Protein AF-A0A847HC57-F1 (afdb_monomer_lite)

Radius of gyration: 17.76 Å; chains: 1; bounding box: 38×46×48 Å

Secondary structure (DSSP, 8-state):
-B-S---GGGEEESSSEEE---SS-BSS-THHHHHHHHTT-TT---SSPPPHHHHHHHHHHHHHHHTTT-GGGG-HHHHHHHHHHHHHHHHHHHHHHHHHSSHHHHHHHHHH------TTS-TTHHHHTS-GGG----HHHHHHHHHHHHHHHHHHHHHHTSSSTTHHHHHHHHHHHHHHHSPP--S--

Sequence (189 aa):
FTPFDLSPDNIIVAERTHFLDYEWAGFRDVSFDLACVIAGFPQFLFSHPISDDEADVFVEAWTHEVNSLWPNVNNEAHLHSRIMAALLGWALASVALLHFGSVSAAMAMLYEGEDELDPNRIEGVSDLLRPASYGPFTAEEIVVRRDLFETFEALARYAGRGADPSYGVIAAFSQGIADRVAEPVLPGR

Structure (mmCIF, N/CA/C/O backbone):
data_AF-A0A847HC57-F1
#
_entry.id   AF-A0A847HC57-F1
#
loop_
_atom_site.group_PDB
_atom_site.id
_atom_site.type_symbol
_atom_site.label_atom_id
_atom_site.label_alt_id
_atom_site.label_comp_id
_atom_site.label_asym_id
_atom_site.label_entity_id
_atom_site.label_seq_id
_atom_site.pdbx_PDB_ins_code
_atom_site.Cartn_x
_atom_site.Cartn_y
_atom_site.Cartn_z
_atom_site.occupancy
_atom_site.B_iso_or_equiv
_atom_site.auth_seq_id
_atom_site.auth_comp_id
_atom_site.auth_asym_id
_atom_site.auth_atom_id
_atom_site.pdbx_PDB_model_num
ATOM 1 N N . PHE A 1 1 ? -4.036 10.794 14.466 1.00 79.50 1 PHE A N 1
ATOM 2 C CA . PHE A 1 1 ? -2.765 11.455 14.128 1.00 79.50 1 PHE A CA 1
ATOM 3 C C . PHE A 1 1 ? -1.930 10.415 13.412 1.00 79.50 1 PHE A C 1
ATOM 5 O O . PHE A 1 1 ? -1.902 9.292 13.894 1.00 79.50 1 PHE A O 1
ATOM 12 N N . THR A 1 2 ? -1.364 10.753 12.259 1.00 82.69 2 THR A N 1
ATOM 13 C CA . THR A 1 2 ? -0.627 9.835 11.374 1.00 82.69 2 THR A CA 1
ATOM 14 C C . THR A 1 2 ? 0.643 10.540 10.898 1.00 82.69 2 THR A C 1
ATOM 16 O O . THR A 1 2 ? 0.533 11.713 10.506 1.00 82.69 2 THR A O 1
ATOM 19 N N . PRO A 1 3 ? 1.819 9.881 10.945 1.00 82.88 3 PRO A N 1
ATOM 20 C CA . PRO A 1 3 ? 3.036 10.405 10.333 1.00 82.88 3 PRO A CA 1
ATOM 21 C C . PRO A 1 3 ? 2.897 10.501 8.809 1.00 82.88 3 PRO A C 1
ATOM 23 O O . PRO A 1 3 ? 3.362 11.486 8.246 1.00 82.88 3 PRO A O 1
ATOM 26 N N . PHE A 1 4 ? 2.164 9.570 8.173 1.00 80.69 4 PHE A N 1
ATOM 27 C CA . PHE A 1 4 ? 1.930 9.421 6.724 1.00 80.69 4 PHE A CA 1
ATOM 28 C C . PHE A 1 4 ? 3.169 9.108 5.899 1.00 80.69 4 PHE A C 1
ATOM 30 O O . PHE A 1 4 ? 3.079 8.296 4.988 1.00 80.69 4 PHE A O 1
ATOM 37 N N . ASP A 1 5 ? 4.314 9.676 6.261 1.00 79.19 5 ASP A N 1
ATOM 38 C CA . ASP A 1 5 ? 5.622 9.302 5.734 1.00 79.19 5 ASP A CA 1
ATOM 39 C C . ASP A 1 5 ? 6.239 8.159 6.559 1.00 79.19 5 ASP A C 1
ATOM 41 O O . ASP A 1 5 ? 7.351 8.230 7.083 1.00 79.19 5 ASP A O 1
ATOM 45 N N . LEU A 1 6 ? 5.437 7.112 6.785 1.00 85.69 6 LEU A N 1
ATOM 46 C CA . LEU A 1 6 ? 5.881 5.951 7.540 1.00 85.69 6 LEU A CA 1
ATOM 47 C C . LEU A 1 6 ? 6.775 5.094 6.647 1.00 85.69 6 LEU A C 1
ATOM 49 O O . LEU A 1 6 ? 6.273 4.313 5.844 1.00 85.69 6 LEU A O 1
ATOM 53 N N . SER A 1 7 ? 8.081 5.218 6.833 1.00 86.56 7 SER A N 1
ATOM 54 C CA . SER A 1 7 ? 9.095 4.490 6.082 1.00 86.56 7 SER A CA 1
ATOM 55 C C . SER A 1 7 ? 10.143 3.855 7.010 1.00 86.56 7 SER A C 1
ATOM 57 O O . SER A 1 7 ? 10.282 4.259 8.168 1.00 86.56 7 SER A O 1
ATOM 59 N N . PRO A 1 8 ? 10.893 2.844 6.544 1.00 87.88 8 PRO A N 1
ATOM 60 C CA . PRO A 1 8 ? 11.861 2.122 7.372 1.00 87.88 8 PRO A CA 1
ATOM 61 C C . PRO A 1 8 ? 12.997 2.999 7.916 1.00 87.88 8 PRO A C 1
ATOM 63 O O . PRO A 1 8 ? 13.467 2.777 9.028 1.00 87.88 8 PRO A O 1
ATOM 66 N N . ASP A 1 9 ? 13.435 3.999 7.155 1.00 88.44 9 ASP A N 1
ATOM 67 C CA . ASP A 1 9 ? 14.440 4.992 7.549 1.00 88.44 9 ASP A CA 1
ATOM 68 C C . ASP A 1 9 ? 13.917 6.008 8.577 1.00 88.44 9 ASP A C 1
ATOM 70 O O . ASP A 1 9 ? 14.697 6.526 9.380 1.00 88.44 9 ASP A O 1
ATOM 74 N N . ASN A 1 10 ? 12.597 6.196 8.644 1.00 90.19 10 ASN A N 1
ATOM 75 C CA . ASN A 1 10 ? 11.929 7.008 9.659 1.00 90.19 10 ASN A CA 1
ATOM 76 C C . ASN A 1 10 ? 11.600 6.227 10.946 1.00 90.19 10 ASN A C 1
ATOM 78 O O . ASN A 1 10 ? 10.992 6.782 11.865 1.00 90.19 10 ASN A O 1
ATOM 82 N N . ILE A 1 11 ? 12.014 4.958 11.062 1.00 90.06 11 ILE A N 1
ATOM 83 C CA . ILE A 1 11 ? 11.762 4.108 12.234 1.00 90.06 11 ILE A CA 1
ATOM 84 C C . ILE A 1 11 ? 13.087 3.700 12.890 1.00 90.06 11 ILE A C 1
ATOM 86 O O . ILE A 1 11 ? 13.876 2.933 12.344 1.00 90.06 11 ILE A O 1
ATOM 90 N N . ILE A 1 12 ? 13.307 4.140 14.131 1.00 91.56 12 ILE A N 1
ATOM 91 C CA . ILE A 1 12 ? 14.428 3.680 14.960 1.00 91.56 12 ILE A CA 1
ATOM 92 C C . ILE A 1 12 ? 13.941 2.585 15.908 1.00 91.56 12 ILE A C 1
ATOM 94 O O . ILE A 1 12 ? 13.076 2.818 16.756 1.00 91.56 12 ILE A O 1
ATOM 98 N N . VAL A 1 13 ? 14.567 1.411 15.822 1.00 90.06 13 VAL A N 1
ATOM 99 C CA . VAL A 1 13 ? 14.360 0.302 16.762 1.00 90.06 13 VAL A CA 1
ATOM 100 C C . VAL A 1 13 ? 15.459 0.327 17.829 1.00 90.06 13 VAL A C 1
ATOM 102 O O . VAL A 1 13 ? 16.623 0.049 17.544 1.00 90.06 13 VAL A O 1
ATOM 105 N N . ALA A 1 14 ? 15.088 0.669 19.063 1.00 89.88 14 ALA A N 1
ATOM 106 C CA . ALA A 1 14 ? 15.959 0.646 20.241 1.00 89.88 14 ALA A CA 1
ATOM 107 C C . ALA A 1 14 ? 15.274 -0.131 21.386 1.00 89.88 14 ALA A C 1
ATOM 109 O O . ALA A 1 14 ? 14.517 -1.064 21.134 1.00 89.88 14 ALA A O 1
ATOM 110 N N . GLU A 1 15 ? 15.485 0.254 22.653 1.00 91.94 15 GLU A N 1
ATOM 111 C CA . GLU A 1 15 ? 14.672 -0.268 23.773 1.00 91.94 15 GLU A CA 1
ATOM 112 C C . GLU A 1 15 ? 13.170 0.004 23.577 1.00 91.94 15 GLU A C 1
ATOM 114 O O . GLU A 1 15 ? 12.322 -0.699 24.127 1.00 91.94 15 GLU A O 1
ATOM 119 N N . ARG A 1 16 ? 12.846 1.035 22.788 1.00 89.12 16 ARG A N 1
ATOM 120 C CA . ARG A 1 16 ? 11.513 1.347 22.275 1.00 89.12 16 ARG A CA 1
ATOM 121 C C . ARG A 1 16 ? 11.615 1.735 20.802 1.00 89.12 16 ARG A C 1
ATOM 123 O O . ARG A 1 16 ? 12.677 2.152 20.339 1.00 89.12 16 ARG A O 1
ATOM 130 N N . THR A 1 17 ? 10.500 1.620 20.090 1.00 90.06 17 THR A N 1
ATOM 131 C CA . THR A 1 17 ? 10.374 2.122 18.719 1.00 90.06 17 THR A CA 1
ATOM 132 C C . THR A 1 17 ? 10.164 3.633 18.742 1.00 90.06 17 THR A C 1
ATOM 134 O O . THR A 1 17 ? 9.299 4.133 19.466 1.00 90.06 17 THR A O 1
ATOM 137 N N . HIS A 1 18 ? 10.944 4.356 17.946 1.00 89.62 18 HIS A N 1
ATOM 138 C CA . HIS A 1 18 ? 10.815 5.796 17.756 1.00 89.62 18 HIS A CA 1
ATOM 139 C C . HIS A 1 18 ? 10.538 6.102 16.287 1.00 89.62 18 HIS A C 1
ATOM 141 O O . HIS A 1 18 ? 11.195 5.547 15.412 1.00 89.62 18 HIS A O 1
ATOM 147 N N . PHE A 1 19 ? 9.594 7.006 16.036 1.00 90.56 19 PHE A N 1
ATOM 148 C CA . PHE A 1 19 ? 9.281 7.497 14.696 1.00 90.56 19 PHE A CA 1
ATOM 149 C C . PHE A 1 19 ? 9.876 8.891 14.514 1.00 90.56 19 PHE A C 1
ATOM 151 O O . PHE A 1 19 ? 9.781 9.727 15.423 1.00 90.56 19 PHE A O 1
ATOM 158 N N . LEU A 1 20 ? 10.500 9.107 13.364 1.00 90.88 20 LEU A N 1
ATOM 159 C CA . LEU A 1 20 ? 11.086 10.364 12.924 1.00 90.88 20 LEU A CA 1
ATOM 160 C C . LEU A 1 20 ? 10.202 11.018 11.857 1.00 90.88 20 LEU A C 1
ATOM 162 O O . LEU A 1 20 ? 9.137 10.503 11.537 1.00 90.88 20 LEU A O 1
ATOM 166 N N . ASP A 1 21 ? 10.668 12.168 11.374 1.00 84.62 21 ASP A N 1
ATOM 167 C CA . ASP A 1 21 ? 10.129 12.900 10.228 1.00 84.62 21 ASP A CA 1
ATOM 168 C C . ASP A 1 21 ? 8.603 13.105 10.238 1.00 84.62 21 ASP A C 1
ATOM 170 O O . ASP A 1 21 ? 7.808 12.410 9.610 1.00 84.62 21 ASP A O 1
ATOM 174 N N . TYR A 1 22 ? 8.179 14.107 11.009 1.00 87.88 22 TYR A N 1
ATOM 175 C CA . TYR A 1 22 ? 6.774 14.504 11.103 1.00 87.88 22 TYR A CA 1
ATOM 176 C C . TYR A 1 22 ? 6.429 15.650 10.147 1.00 87.88 22 TYR A C 1
ATOM 178 O O . TYR A 1 22 ? 5.409 16.308 10.363 1.00 87.88 22 TYR A O 1
ATOM 186 N N . GLU A 1 23 ? 7.245 15.925 9.124 1.00 85.75 23 GLU A N 1
ATOM 187 C CA . GLU A 1 23 ? 7.012 17.046 8.201 1.00 85.75 23 GLU A CA 1
ATOM 188 C C . GLU A 1 23 ? 5.643 16.959 7.528 1.00 85.75 23 GLU A C 1
ATOM 190 O O . GLU A 1 23 ? 4.949 17.966 7.369 1.00 85.75 23 GLU A O 1
ATOM 195 N N . TRP A 1 24 ? 5.206 15.738 7.228 1.00 82.31 24 TRP A N 1
ATOM 196 C CA . TRP A 1 24 ? 3.902 15.512 6.635 1.00 82.31 24 TRP A CA 1
ATOM 197 C C . TRP A 1 24 ? 2.803 15.293 7.656 1.00 82.31 24 TRP A C 1
ATOM 199 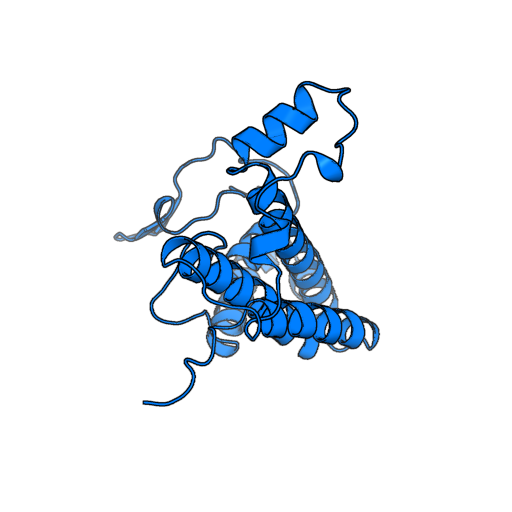O O . TRP A 1 24 ? 1.646 15.377 7.260 1.00 82.31 24 TRP A O 1
ATOM 209 N N . ALA A 1 25 ? 3.106 15.032 8.928 1.00 87.06 25 ALA A N 1
ATOM 210 C CA . ALA A 1 25 ? 2.168 14.480 9.9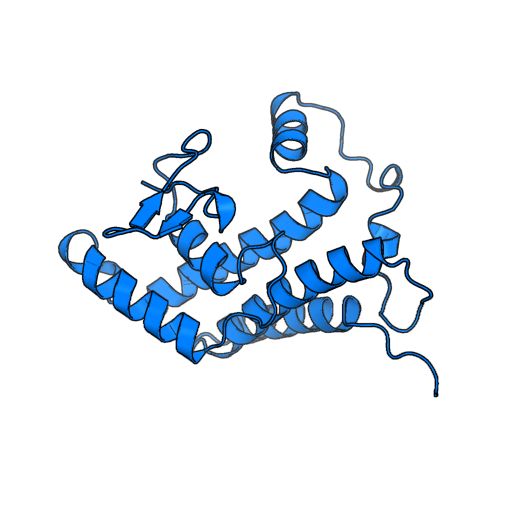00 1.00 87.06 25 ALA A CA 1
ATOM 211 C C . ALA A 1 25 ? 0.902 15.330 10.124 1.00 87.06 25 ALA A C 1
ATOM 213 O O . ALA A 1 25 ? 0.916 16.560 10.096 1.00 87.06 25 ALA A O 1
ATOM 214 N N . GLY A 1 26 ? -0.225 14.669 10.412 1.00 86.31 26 GLY A N 1
ATOM 215 C CA . GLY A 1 26 ? -1.490 15.381 10.601 1.00 86.31 26 GLY A CA 1
ATOM 216 C C . GLY A 1 26 ? -2.666 14.547 11.107 1.00 86.31 26 GLY A C 1
ATOM 217 O O . GLY A 1 26 ? -2.567 13.351 11.397 1.00 86.31 26 GLY A O 1
ATOM 218 N N . PHE A 1 27 ? -3.824 15.203 11.231 1.00 87.31 27 PHE A N 1
ATOM 219 C CA . PHE A 1 27 ? -5.102 14.562 11.550 1.00 87.31 27 PHE A CA 1
ATOM 220 C C . PHE A 1 27 ? -5.824 14.157 10.263 1.00 87.31 27 PHE A C 1
ATOM 222 O O . PHE A 1 27 ? -6.631 14.909 9.724 1.00 87.31 27 PHE A O 1
ATOM 229 N N . ARG A 1 28 ? -5.524 12.953 9.778 1.00 85.94 28 ARG A N 1
ATOM 230 C CA . ARG A 1 28 ? -6.175 12.323 8.621 1.00 85.94 28 ARG A CA 1
ATOM 231 C C . ARG A 1 28 ? -6.331 10.822 8.858 1.00 85.94 28 ARG A C 1
ATOM 233 O O . ARG A 1 28 ? -6.078 10.341 9.967 1.00 85.94 28 ARG A O 1
ATOM 240 N N . ASP A 1 29 ? -6.789 10.113 7.834 1.00 87.81 29 ASP A N 1
ATOM 241 C CA . ASP A 1 29 ? -7.041 8.681 7.908 1.00 87.81 29 ASP A CA 1
ATOM 242 C C . ASP A 1 29 ? -5.748 7.886 8.172 1.00 87.81 29 ASP A C 1
ATOM 244 O O . ASP A 1 29 ? -4.869 7.806 7.319 1.00 87.81 29 ASP A O 1
ATOM 248 N N . VAL A 1 30 ? -5.662 7.283 9.360 1.00 91.12 30 VAL A N 1
ATOM 249 C CA . VAL A 1 30 ? -4.541 6.437 9.802 1.00 91.12 30 VAL A CA 1
ATOM 250 C C . VAL A 1 30 ? -4.433 5.130 9.011 1.00 91.12 30 VAL A C 1
ATOM 252 O O . VAL A 1 30 ? -3.378 4.508 9.004 1.00 91.12 30 VAL A O 1
ATOM 255 N N . SER A 1 31 ? -5.486 4.712 8.297 1.00 93.19 31 SER A N 1
ATOM 256 C CA . SER A 1 31 ? -5.449 3.509 7.459 1.00 93.19 31 SER A CA 1
ATOM 257 C C . SER A 1 31 ? -4.383 3.584 6.361 1.00 93.19 31 SER A C 1
ATOM 259 O O . SER A 1 31 ? -3.937 2.535 5.910 1.00 93.19 31 SER A O 1
ATOM 261 N N . PHE A 1 32 ? -3.918 4.783 5.984 1.00 92.50 32 PHE A N 1
ATOM 262 C CA . PHE A 1 32 ? -2.755 4.950 5.106 1.00 92.50 32 PHE A CA 1
ATOM 263 C C . PHE A 1 32 ? -1.447 4.470 5.736 1.00 92.50 32 PHE A C 1
ATOM 265 O O . PHE A 1 32 ? -0.649 3.864 5.030 1.00 92.50 32 PHE A O 1
ATOM 272 N N . ASP A 1 33 ? -1.237 4.648 7.041 1.00 92.94 33 ASP A N 1
ATOM 273 C CA . ASP A 1 33 ? -0.035 4.120 7.701 1.00 92.94 33 ASP A CA 1
ATOM 274 C C . ASP A 1 33 ? -0.061 2.586 7.715 1.00 92.94 33 ASP A C 1
ATOM 276 O O . ASP A 1 33 ? 0.943 1.940 7.431 1.00 92.94 33 ASP A O 1
ATOM 280 N N . LEU A 1 34 ? -1.233 1.995 7.988 1.00 95.38 34 LEU A N 1
ATOM 281 C CA . LEU A 1 34 ? -1.400 0.539 7.971 1.00 95.38 34 LEU A CA 1
ATOM 282 C C . LEU A 1 34 ? -1.163 -0.016 6.568 1.00 95.38 34 LEU A C 1
ATOM 284 O O . LEU A 1 34 ? -0.443 -0.995 6.398 1.00 95.38 34 LEU A O 1
ATOM 288 N N . ALA A 1 35 ? -1.764 0.627 5.568 1.00 96.00 35 ALA A N 1
ATOM 289 C CA . ALA A 1 35 ? -1.598 0.260 4.174 1.00 96.00 35 ALA A CA 1
ATOM 290 C C . ALA A 1 35 ? -0.137 0.375 3.716 1.00 96.00 35 ALA A C 1
ATOM 292 O O . ALA A 1 35 ? 0.316 -0.498 2.987 1.00 96.00 35 ALA A O 1
ATOM 293 N N . CYS A 1 36 ? 0.612 1.383 4.179 1.00 93.50 36 CYS A N 1
ATOM 294 C CA . CYS A 1 36 ? 2.036 1.518 3.870 1.00 93.50 36 CYS A CA 1
ATOM 295 C C . CYS A 1 36 ? 2.827 0.284 4.334 1.00 93.50 36 CYS A C 1
ATOM 297 O O . CYS A 1 36 ? 3.561 -0.313 3.550 1.00 93.50 36 CYS A O 1
ATOM 299 N N . VAL A 1 37 ? 2.608 -0.163 5.577 1.00 94.75 37 VAL A N 1
ATOM 300 C CA . VAL A 1 37 ? 3.266 -1.366 6.117 1.00 94.75 37 VAL A CA 1
ATOM 301 C C . VAL A 1 37 ? 2.841 -2.621 5.353 1.00 94.75 37 VAL A C 1
ATOM 303 O O . VAL A 1 37 ? 3.691 -3.415 4.966 1.00 94.75 37 VAL A O 1
ATOM 306 N N . ILE A 1 38 ? 1.541 -2.798 5.095 1.00 96.50 38 ILE A N 1
ATOM 307 C CA . ILE A 1 38 ? 1.010 -3.982 4.392 1.00 96.50 38 ILE A CA 1
ATOM 308 C C . ILE A 1 38 ? 1.529 -4.062 2.950 1.00 96.50 38 ILE A C 1
ATOM 310 O O . ILE A 1 38 ? 1.797 -5.155 2.459 1.00 96.50 38 ILE A O 1
ATOM 314 N N . ALA A 1 39 ? 1.707 -2.917 2.286 1.00 94.94 39 ALA A N 1
ATOM 315 C CA . ALA A 1 39 ? 2.306 -2.832 0.957 1.00 94.94 39 ALA A CA 1
ATOM 316 C C . ALA A 1 39 ? 3.828 -3.069 0.948 1.00 94.94 39 ALA A C 1
ATOM 318 O O . ALA A 1 39 ? 4.424 -3.081 -0.123 1.00 94.94 39 ALA A O 1
ATOM 319 N N . GLY A 1 40 ? 4.457 -3.262 2.113 1.00 93.19 40 GLY A N 1
ATOM 320 C CA . GLY A 1 40 ? 5.898 -3.473 2.223 1.00 93.19 40 GLY A CA 1
ATOM 321 C C . GLY A 1 40 ? 6.723 -2.191 2.162 1.00 93.19 40 GLY A C 1
ATOM 322 O O . GLY A 1 40 ? 7.900 -2.271 1.838 1.00 93.19 40 GLY A O 1
ATOM 323 N N . PHE A 1 41 ? 6.133 -1.047 2.525 1.00 92.31 41 PHE A N 1
ATOM 324 C CA . PHE A 1 41 ? 6.713 0.293 2.408 1.00 92.31 41 PHE A CA 1
ATOM 325 C C . PHE A 1 41 ? 7.020 0.658 0.948 1.00 92.31 41 PHE A C 1
ATOM 327 O O . PHE A 1 41 ? 8.157 0.497 0.508 1.00 92.31 41 PHE A O 1
ATOM 334 N N . PRO A 1 42 ? 6.032 1.172 0.190 1.00 90.38 42 PRO A N 1
ATOM 335 C CA . PRO A 1 42 ? 6.258 1.617 -1.179 1.00 90.38 42 PRO A CA 1
ATOM 336 C C . PRO A 1 42 ? 7.494 2.518 -1.280 1.00 90.38 42 PRO A C 1
ATOM 338 O O . PRO A 1 42 ? 7.725 3.359 -0.412 1.00 90.38 42 PRO A O 1
ATOM 341 N N . GLN A 1 43 ? 8.263 2.356 -2.353 1.00 87.31 43 GLN A N 1
ATOM 342 C CA . GLN A 1 43 ? 9.582 2.948 -2.599 1.00 87.31 43 GLN A CA 1
ATOM 343 C C . GLN A 1 43 ? 10.754 2.317 -1.820 1.00 87.31 43 GLN A C 1
ATOM 345 O O . GLN A 1 43 ? 11.902 2.723 -2.028 1.00 87.31 43 GLN A O 1
ATOM 350 N N . PHE A 1 44 ? 10.517 1.295 -0.991 1.00 88.19 44 PHE A N 1
ATOM 351 C CA . PHE A 1 44 ? 11.556 0.542 -0.285 1.00 88.19 44 PHE A CA 1
ATOM 352 C C . PHE A 1 44 ? 11.516 -0.935 -0.663 1.00 88.19 44 PHE A C 1
ATOM 354 O O . PHE A 1 44 ? 10.549 -1.643 -0.418 1.00 88.19 44 PHE A O 1
ATOM 361 N N . LEU A 1 45 ? 12.629 -1.438 -1.199 1.00 87.31 45 LEU A N 1
ATOM 362 C CA . LEU A 1 45 ? 12.753 -2.853 -1.530 1.00 87.31 45 LEU A CA 1
ATOM 363 C C . LEU A 1 45 ? 13.413 -3.639 -0.404 1.00 87.31 45 LEU A C 1
ATOM 365 O O . LEU A 1 45 ? 14.547 -3.360 -0.002 1.00 87.31 45 LEU A O 1
ATOM 369 N N . PHE A 1 46 ? 12.739 -4.701 0.021 1.00 86.31 46 PHE A N 1
ATOM 370 C CA . PHE A 1 46 ? 13.256 -5.654 0.995 1.00 86.31 46 PHE A CA 1
ATOM 371 C C . PHE A 1 46 ? 13.727 -6.956 0.345 1.00 86.31 46 PHE A C 1
ATOM 373 O O . PHE A 1 46 ? 13.592 -7.192 -0.856 1.00 86.31 46 PHE A O 1
ATOM 380 N N . SER A 1 47 ? 14.333 -7.833 1.149 1.00 82.25 47 SER A N 1
ATOM 381 C CA . SER A 1 47 ? 14.697 -9.179 0.684 1.00 82.25 47 SER A CA 1
ATOM 382 C C . SER A 1 47 ? 13.471 -10.066 0.454 1.00 82.25 47 SER A C 1
ATOM 384 O O . SER A 1 47 ? 13.516 -10.934 -0.412 1.00 82.25 47 SER A O 1
ATOM 386 N N . HIS A 1 48 ? 12.396 -9.827 1.206 1.00 85.00 48 HIS A N 1
ATOM 387 C CA . HIS A 1 48 ? 11.132 -10.545 1.119 1.00 85.00 48 HIS A CA 1
ATOM 388 C C . HIS A 1 48 ? 9.985 -9.550 1.344 1.00 85.00 48 HIS A C 1
ATOM 390 O O . HIS A 1 48 ? 10.136 -8.670 2.197 1.00 85.00 48 HIS A O 1
ATOM 396 N N . PRO A 1 49 ? 8.873 -9.672 0.603 1.00 88.81 49 PRO A N 1
ATOM 397 C CA . PRO A 1 49 ? 7.685 -8.862 0.836 1.00 88.81 49 PRO A CA 1
ATOM 398 C C . PRO A 1 49 ? 7.005 -9.260 2.151 1.00 88.81 49 PRO A C 1
ATOM 400 O O . PRO A 1 49 ? 7.183 -10.380 2.636 1.00 88.81 49 PRO A O 1
ATOM 403 N N . ILE A 1 50 ? 6.181 -8.360 2.690 1.00 92.88 50 ILE A N 1
ATOM 404 C CA . ILE A 1 50 ? 5.342 -8.646 3.859 1.00 92.88 50 ILE A CA 1
ATOM 405 C C . ILE A 1 50 ? 4.295 -9.702 3.489 1.00 92.88 50 ILE A C 1
ATOM 407 O O . ILE A 1 50 ? 3.506 -9.532 2.549 1.00 92.88 50 ILE A O 1
ATOM 411 N N . SER A 1 51 ? 4.300 -10.805 4.234 1.00 95.38 51 SER A N 1
ATOM 412 C CA . SER A 1 51 ? 3.360 -11.912 4.053 1.00 95.38 51 SER A CA 1
ATOM 413 C C . SER A 1 51 ? 1.962 -11.586 4.591 1.00 95.38 51 SER A C 1
ATOM 415 O O . SER A 1 51 ? 1.779 -10.665 5.387 1.00 95.38 51 SER A O 1
ATOM 417 N N . ASP A 1 52 ? 0.959 -12.361 4.167 1.00 96.19 52 ASP A N 1
ATOM 418 C CA . ASP A 1 52 ? -0.412 -12.233 4.682 1.00 96.19 52 ASP A CA 1
ATOM 419 C C . ASP A 1 52 ? -0.476 -12.455 6.203 1.00 96.19 52 ASP A C 1
ATOM 421 O O . ASP A 1 52 ? -1.134 -11.687 6.900 1.00 96.19 52 ASP A O 1
ATOM 425 N N . ASP A 1 53 ? 0.260 -13.445 6.720 1.00 96.94 53 ASP A N 1
ATOM 426 C CA . ASP A 1 53 ? 0.307 -13.751 8.155 1.00 96.94 53 ASP A CA 1
ATOM 427 C C . ASP A 1 53 ? 0.944 -12.601 8.958 1.00 96.94 53 ASP A C 1
ATOM 429 O O . ASP A 1 53 ? 0.445 -12.224 10.018 1.00 96.94 53 ASP A O 1
ATOM 433 N N . GLU A 1 54 ? 2.029 -12.000 8.453 1.00 96.88 54 GLU A N 1
ATOM 434 C CA . GLU A 1 54 ? 2.661 -10.832 9.087 1.00 96.88 54 GLU A CA 1
ATOM 435 C C . GLU A 1 54 ? 1.742 -9.607 9.064 1.00 96.88 54 GLU A C 1
ATOM 437 O O . GLU A 1 54 ? 1.644 -8.895 10.066 1.00 96.88 54 GLU A O 1
ATOM 442 N N . ALA A 1 55 ? 1.044 -9.377 7.948 1.00 96.75 55 ALA A N 1
ATOM 443 C CA . ALA A 1 55 ? 0.062 -8.306 7.827 1.00 96.75 55 ALA A CA 1
ATOM 444 C C . ALA A 1 55 ? -1.097 -8.487 8.821 1.00 96.75 55 ALA A C 1
ATOM 446 O O . ALA A 1 55 ? -1.512 -7.516 9.457 1.00 96.75 55 ALA A O 1
ATOM 447 N N . ASP A 1 56 ? -1.590 -9.713 8.999 1.00 96.38 56 ASP A N 1
ATOM 448 C CA . ASP A 1 56 ? -2.676 -10.015 9.934 1.00 96.38 56 ASP A CA 1
ATOM 449 C C . ASP A 1 56 ? -2.242 -9.791 11.386 1.00 96.38 56 ASP A C 1
ATOM 451 O O . ASP A 1 56 ? -2.930 -9.086 12.127 1.00 96.38 56 ASP A O 1
ATOM 455 N N . VAL A 1 57 ? -1.064 -10.297 11.772 1.00 97.75 57 VAL A N 1
ATOM 456 C CA . VAL A 1 57 ? -0.485 -10.068 13.108 1.00 97.75 57 VAL A CA 1
ATOM 457 C C . VAL A 1 57 ? -0.283 -8.575 13.371 1.00 97.75 57 VAL A C 1
ATOM 459 O O . VAL A 1 57 ? -0.576 -8.088 14.465 1.00 97.75 57 VAL A O 1
ATOM 462 N N . PHE A 1 58 ? 0.193 -7.825 12.375 1.00 96.44 58 PHE A N 1
ATOM 463 C CA . PHE A 1 58 ? 0.368 -6.380 12.484 1.00 96.44 58 PHE A CA 1
ATOM 464 C C . PHE A 1 58 ? -0.965 -5.649 12.705 1.00 96.44 58 PHE A C 1
ATOM 466 O O . PHE A 1 58 ? -1.069 -4.820 13.614 1.00 96.44 58 PHE A O 1
ATOM 473 N N . VAL A 1 59 ? -1.998 -5.968 11.917 1.00 96.62 59 VAL A N 1
ATOM 474 C CA . VAL A 1 59 ? -3.329 -5.353 12.044 1.00 96.62 59 VAL A CA 1
ATOM 475 C C . VAL A 1 59 ? -3.988 -5.723 13.374 1.00 96.62 59 VAL A C 1
ATOM 477 O O . VAL A 1 59 ? -4.594 -4.856 14.011 1.00 96.62 59 VAL A O 1
ATOM 480 N N . GLU A 1 60 ? -3.852 -6.970 13.828 1.00 96.19 60 GLU A N 1
ATOM 481 C CA . GLU A 1 60 ? -4.350 -7.426 15.130 1.00 96.19 60 GLU A CA 1
ATOM 482 C C . GLU A 1 60 ? -3.679 -6.665 16.280 1.00 96.19 60 GLU A C 1
ATOM 484 O O . GLU A 1 60 ? -4.371 -6.090 17.126 1.00 96.19 60 GLU A O 1
ATOM 489 N N . ALA A 1 61 ? -2.344 -6.592 16.284 1.00 96.12 61 ALA A N 1
ATOM 490 C CA . ALA A 1 61 ? -1.588 -5.868 17.302 1.00 96.12 61 ALA A CA 1
ATOM 491 C C . ALA A 1 61 ? -1.967 -4.380 17.332 1.00 96.12 61 ALA A C 1
ATOM 493 O O . ALA A 1 61 ? -2.251 -3.830 18.397 1.00 96.12 61 ALA A O 1
ATOM 494 N N . TRP A 1 62 ? -2.055 -3.736 16.165 1.00 95.31 62 TRP A N 1
ATOM 495 C CA . TRP A 1 62 ? -2.490 -2.343 16.066 1.00 95.31 62 TRP A CA 1
ATOM 496 C C . TRP A 1 62 ? -3.902 -2.142 16.630 1.00 95.31 62 TRP A C 1
ATOM 498 O O . TRP A 1 62 ? -4.136 -1.227 17.420 1.00 95.31 62 TRP A O 1
ATOM 508 N N . THR A 1 63 ? -4.838 -3.024 16.268 1.00 95.94 63 THR A N 1
ATOM 509 C CA . THR A 1 63 ? -6.233 -2.982 16.729 1.00 95.94 63 THR A CA 1
ATOM 510 C C . THR A 1 63 ? -6.308 -3.152 18.245 1.00 95.94 63 THR A C 1
ATOM 512 O O . THR A 1 63 ? -7.079 -2.452 18.905 1.00 95.94 63 THR A O 1
ATOM 515 N N . HIS A 1 64 ? -5.483 -4.031 18.819 1.00 94.62 64 HIS A N 1
ATOM 516 C CA . HIS A 1 64 ? -5.398 -4.231 20.262 1.00 94.62 64 HIS A CA 1
ATOM 517 C C . HIS A 1 64 ? -4.997 -2.948 21.007 1.00 94.62 64 HIS A C 1
ATOM 519 O O . HIS A 1 64 ? -5.604 -2.612 22.024 1.00 94.62 64 HIS A O 1
ATOM 525 N N . GLU A 1 65 ? -4.038 -2.198 20.466 1.00 93.12 65 GLU A N 1
ATOM 526 C CA . GLU A 1 65 ? -3.558 -0.949 21.062 1.00 93.12 65 GLU A CA 1
ATOM 527 C C . GLU A 1 65 ? -4.584 0.192 20.958 1.00 93.12 65 GLU A C 1
ATOM 529 O O . GLU A 1 65 ? -4.770 0.963 21.904 1.00 93.12 65 GLU A O 1
ATOM 534 N N . VAL A 1 66 ? -5.289 0.313 19.826 1.00 93.06 66 VAL A N 1
ATOM 535 C CA . VAL A 1 66 ? -6.153 1.482 19.570 1.00 93.06 66 VAL A CA 1
ATOM 536 C C . VAL A 1 66 ? -7.633 1.275 19.902 1.00 93.06 66 VAL A C 1
ATOM 538 O O . VAL A 1 66 ? -8.372 2.262 19.968 1.00 93.06 66 VAL A O 1
ATOM 541 N N . ASN A 1 67 ? -8.101 0.038 20.123 1.00 93.62 67 ASN A N 1
ATOM 542 C CA . ASN A 1 67 ? -9.537 -0.256 20.274 1.00 93.62 67 ASN A CA 1
ATOM 543 C C . ASN A 1 67 ? -10.224 0.521 21.407 1.00 93.62 67 ASN A C 1
ATOM 545 O O . ASN A 1 67 ? -11.412 0.829 21.302 1.00 93.62 67 ASN A O 1
ATOM 549 N N . SER A 1 68 ? -9.490 0.872 22.464 1.00 93.00 68 SER A N 1
ATOM 550 C CA . SER A 1 68 ? -10.033 1.601 23.611 1.00 93.00 68 SER A CA 1
ATOM 551 C C . SER A 1 68 ? -10.397 3.046 23.255 1.00 93.00 68 SER A C 1
ATOM 553 O O . SER A 1 68 ? -11.342 3.605 23.812 1.00 93.00 68 SER A O 1
ATOM 555 N N . LEU A 1 69 ? -9.678 3.633 22.293 1.00 89.88 69 LEU A N 1
ATOM 556 C CA . LEU A 1 69 ? -9.886 4.990 21.791 1.00 89.88 69 LEU A CA 1
ATOM 557 C C . LEU A 1 69 ? -10.797 5.008 20.559 1.00 89.88 69 LEU A C 1
ATOM 559 O O . LEU A 1 69 ? -11.597 5.932 20.404 1.00 89.88 69 LEU A O 1
ATOM 563 N N . TRP A 1 70 ? -10.706 3.988 19.699 1.00 90.19 70 TRP A N 1
ATOM 564 C CA . TRP A 1 70 ? -11.479 3.873 18.459 1.00 90.19 70 TRP A CA 1
ATOM 565 C C . TRP A 1 70 ? -12.218 2.532 18.354 1.00 90.19 70 TRP A C 1
ATOM 567 O O . TRP A 1 70 ? -11.855 1.694 17.534 1.00 90.19 70 TRP A O 1
ATOM 577 N N . PRO A 1 71 ? -13.323 2.323 19.090 1.00 86.19 71 PRO A N 1
ATOM 578 C CA . PRO A 1 71 ? -14.002 1.022 19.144 1.00 86.19 71 PRO A CA 1
ATOM 579 C C . PRO A 1 71 ? -14.461 0.469 17.787 1.00 86.19 71 PRO A C 1
ATOM 581 O O . PRO A 1 71 ? -14.594 -0.742 17.629 1.00 86.19 71 PRO A O 1
ATOM 584 N N . ASN A 1 72 ? -14.681 1.343 16.799 1.00 87.69 72 ASN A N 1
ATOM 585 C CA . ASN A 1 72 ? -15.080 0.959 15.443 1.00 87.69 72 ASN A CA 1
ATOM 586 C C . ASN A 1 72 ? -14.020 0.131 14.702 1.00 87.69 72 ASN A C 1
ATOM 588 O O . ASN A 1 72 ? -14.377 -0.539 13.736 1.00 87.69 72 ASN A O 1
ATOM 592 N N . VAL A 1 73 ? -12.753 0.141 15.138 1.00 92.12 73 VAL A N 1
ATOM 593 C CA . VAL A 1 73 ? -11.709 -0.713 14.544 1.00 92.12 73 VAL A CA 1
ATOM 594 C C . VAL A 1 73 ? -11.957 -2.205 14.794 1.00 92.12 73 VAL A C 1
ATOM 596 O O . VAL A 1 73 ? -11.470 -3.027 14.034 1.00 92.12 73 VAL A O 1
ATOM 599 N N . ASN A 1 74 ? -12.793 -2.560 15.778 1.00 92.38 74 ASN A N 1
ATOM 600 C CA . ASN A 1 74 ? -13.199 -3.949 16.028 1.00 92.38 74 ASN A CA 1
ATOM 601 C C . ASN A 1 74 ? -14.204 -4.484 14.994 1.00 92.38 74 ASN A C 1
ATOM 603 O O . ASN A 1 74 ? -14.528 -5.668 14.998 1.00 92.38 74 ASN A O 1
ATOM 607 N N . ASN A 1 75 ? -14.757 -3.623 14.133 1.00 93.94 75 ASN A N 1
ATOM 608 C CA . ASN A 1 75 ? -15.550 -4.080 13.001 1.00 93.94 75 ASN A CA 1
ATOM 609 C C . ASN A 1 75 ? -14.597 -4.468 11.866 1.00 93.94 75 ASN A C 1
ATOM 611 O O . ASN A 1 75 ? -14.208 -3.619 11.065 1.00 93.94 75 ASN A O 1
ATOM 615 N N . GLU A 1 76 ? -14.246 -5.750 11.806 1.00 92.88 76 GLU A N 1
ATOM 616 C CA . GLU A 1 76 ? -13.290 -6.308 10.842 1.00 92.88 76 GLU A CA 1
ATOM 617 C C . GLU A 1 76 ? -13.634 -5.954 9.391 1.00 92.88 76 GLU A C 1
ATOM 619 O O . GLU A 1 76 ? -12.768 -5.505 8.646 1.00 92.88 76 GLU A O 1
ATOM 624 N N . ALA A 1 77 ? -14.906 -6.066 8.994 1.00 92.50 77 ALA A N 1
ATOM 625 C CA . ALA A 1 77 ? -15.335 -5.732 7.635 1.00 92.50 77 ALA A CA 1
ATOM 626 C C . ALA A 1 77 ? -15.131 -4.240 7.320 1.00 92.50 77 ALA A C 1
ATOM 628 O O . ALA A 1 77 ? -14.698 -3.874 6.226 1.00 92.50 77 ALA A O 1
ATOM 629 N N . HIS A 1 78 ? -15.407 -3.365 8.291 1.00 92.44 78 HIS A N 1
ATOM 630 C CA . HIS A 1 78 ? -15.181 -1.932 8.134 1.00 92.44 78 HIS A CA 1
ATOM 631 C C . HIS A 1 78 ? -13.687 -1.589 8.089 1.00 92.44 78 HIS A C 1
ATOM 633 O O . HIS A 1 78 ? -13.270 -0.805 7.236 1.00 92.44 78 HIS A O 1
ATOM 639 N N . LEU A 1 79 ? -12.879 -2.183 8.972 1.00 94.94 79 LEU A N 1
ATOM 640 C CA . LEU A 1 79 ? -11.434 -1.974 9.006 1.00 94.94 79 LEU A CA 1
ATOM 641 C C . LEU A 1 79 ? -10.780 -2.453 7.706 1.00 94.94 79 LEU A C 1
ATOM 643 O O . LEU A 1 79 ? -10.032 -1.695 7.089 1.00 94.94 79 LEU A O 1
ATOM 647 N N . HIS A 1 80 ? -11.144 -3.650 7.242 1.00 95.81 80 HIS A N 1
ATOM 648 C CA . HIS A 1 80 ? -10.688 -4.201 5.972 1.00 95.81 80 HIS A CA 1
ATOM 649 C C . HIS A 1 80 ? -11.009 -3.257 4.810 1.00 95.81 80 HIS A C 1
ATOM 651 O O . HIS A 1 80 ? -10.127 -2.914 4.026 1.00 95.81 80 HIS A O 1
ATOM 657 N N . SER A 1 81 ? -12.247 -2.756 4.733 1.00 95.06 81 SER A N 1
ATOM 658 C CA . SER A 1 81 ? -12.641 -1.809 3.685 1.00 95.06 81 SER A CA 1
ATOM 659 C C . SER A 1 81 ? -11.797 -0.531 3.688 1.00 95.06 81 SER A C 1
ATOM 661 O O . SER A 1 81 ? -11.521 0.012 2.618 1.00 95.06 81 SER A O 1
ATOM 663 N N . ARG A 1 82 ? -11.414 -0.020 4.865 1.00 95.00 82 ARG A N 1
ATOM 664 C CA . ARG A 1 82 ? -10.609 1.205 4.982 1.00 95.00 82 ARG A CA 1
ATOM 665 C C . ARG A 1 82 ? -9.149 0.976 4.624 1.00 95.00 82 ARG A C 1
ATOM 667 O O . ARG A 1 82 ? -8.576 1.791 3.908 1.00 95.00 82 ARG A O 1
ATOM 674 N N . ILE A 1 83 ? -8.566 -0.128 5.088 1.00 96.75 83 ILE A N 1
ATOM 675 C CA . ILE A 1 83 ? -7.197 -0.513 4.733 1.00 96.75 83 ILE A CA 1
ATOM 676 C C . ILE A 1 83 ? -7.103 -0.771 3.229 1.00 96.75 83 ILE A C 1
ATOM 678 O O . ILE A 1 83 ? -6.197 -0.255 2.588 1.00 96.75 83 ILE A O 1
ATOM 682 N N . MET A 1 84 ? -8.074 -1.476 2.642 1.00 96.31 84 MET A N 1
ATOM 683 C CA . MET A 1 84 ? -8.134 -1.707 1.197 1.00 96.31 84 MET A CA 1
ATOM 684 C C . MET A 1 84 ? -8.189 -0.386 0.417 1.00 96.31 84 MET A C 1
ATOM 686 O O . MET A 1 84 ? -7.411 -0.193 -0.515 1.00 96.31 84 MET A O 1
ATOM 690 N N . ALA A 1 85 ? -9.054 0.553 0.817 1.00 95.62 85 ALA A N 1
ATOM 691 C CA . ALA A 1 85 ? -9.136 1.859 0.162 1.00 95.62 85 ALA A CA 1
ATOM 692 C C . ALA A 1 85 ? -7.815 2.645 0.265 1.00 95.62 85 ALA A C 1
ATOM 69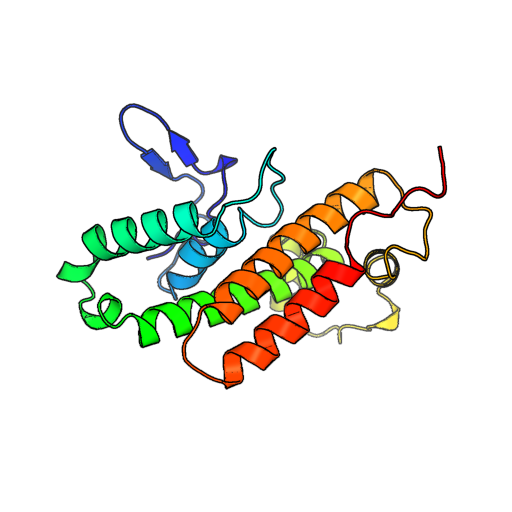4 O O . ALA A 1 85 ? -7.408 3.298 -0.694 1.00 95.62 85 ALA A O 1
ATOM 695 N N . ALA A 1 86 ? -7.129 2.555 1.405 1.00 95.94 86 ALA A N 1
ATOM 696 C CA . ALA A 1 86 ? -5.829 3.181 1.611 1.00 95.94 86 ALA A CA 1
ATOM 697 C C . ALA A 1 86 ? -4.701 2.501 0.811 1.00 95.94 86 ALA A C 1
ATOM 699 O O . ALA A 1 86 ? -3.870 3.200 0.239 1.00 95.94 86 ALA A O 1
ATOM 700 N N . LEU A 1 87 ? -4.701 1.168 0.696 1.00 96.50 87 LEU A N 1
ATOM 701 C CA . LEU A 1 87 ? -3.782 0.408 -0.164 1.00 96.50 87 LEU A CA 1
ATOM 702 C C . LEU A 1 87 ? -3.972 0.772 -1.636 1.00 96.50 87 LEU A C 1
ATOM 704 O O . LEU A 1 87 ? -2.996 1.001 -2.341 1.00 96.50 87 LEU A O 1
ATOM 708 N N . LEU A 1 88 ? -5.222 0.887 -2.094 1.00 95.88 88 LEU A N 1
ATO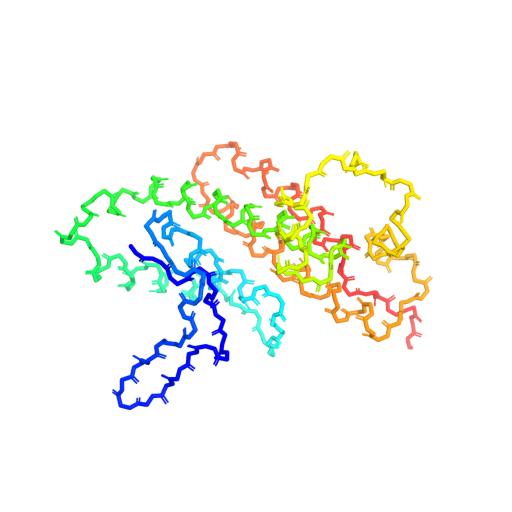M 709 C CA . LEU A 1 88 ? -5.521 1.381 -3.436 1.00 95.88 88 LEU A CA 1
ATOM 710 C C . LEU A 1 88 ? -5.003 2.813 -3.624 1.00 95.88 88 LEU A C 1
ATOM 712 O O . LEU A 1 88 ? -4.429 3.125 -4.665 1.00 95.88 88 LEU A O 1
ATOM 716 N N . GLY A 1 89 ? -5.163 3.666 -2.609 1.00 93.69 89 GLY A N 1
ATOM 717 C CA . GLY A 1 89 ? -4.587 5.008 -2.585 1.00 93.69 89 GLY A CA 1
ATOM 718 C C . GLY A 1 89 ? -3.067 4.998 -2.758 1.00 93.69 89 GLY A C 1
ATOM 719 O O . GLY A 1 89 ? -2.563 5.705 -3.626 1.00 93.69 89 GLY A O 1
ATOM 720 N N . TRP A 1 90 ? -2.353 4.164 -1.997 1.00 92.81 90 TRP A N 1
ATOM 721 C CA . TRP A 1 90 ? -0.905 3.987 -2.133 1.00 92.81 90 TRP A CA 1
ATOM 722 C C . TRP A 1 90 ? -0.505 3.442 -3.500 1.00 92.81 90 TRP A C 1
ATOM 724 O O . TRP A 1 90 ? 0.386 4.002 -4.119 1.00 92.81 90 TRP A O 1
ATOM 734 N N . ALA A 1 91 ? -1.190 2.425 -4.023 1.00 94.00 91 ALA A N 1
ATOM 735 C CA . ALA A 1 91 ? -0.879 1.859 -5.334 1.00 94.00 91 ALA A CA 1
ATOM 736 C C . ALA A 1 91 ? -1.018 2.896 -6.464 1.00 94.00 91 ALA A C 1
ATOM 738 O O . ALA A 1 91 ? -0.156 3.003 -7.338 1.00 94.00 91 ALA A O 1
ATOM 739 N N . LEU A 1 92 ? -2.080 3.709 -6.430 1.00 92.19 92 LEU A N 1
ATOM 740 C CA . LEU A 1 92 ? -2.266 4.808 -7.381 1.00 92.19 92 LEU A CA 1
ATOM 741 C C . LEU A 1 92 ? -1.241 5.930 -7.167 1.00 92.19 92 LEU A C 1
ATOM 743 O O . LEU A 1 92 ? -0.740 6.485 -8.147 1.00 92.19 92 LEU A O 1
ATOM 747 N N . ALA A 1 93 ? -0.898 6.236 -5.913 1.00 87.81 93 ALA A N 1
ATOM 748 C CA . ALA A 1 93 ? 0.156 7.187 -5.587 1.00 87.81 93 ALA A CA 1
ATOM 749 C C . ALA A 1 93 ? 1.512 6.712 -6.121 1.00 87.81 93 ALA A C 1
ATOM 751 O O . ALA A 1 93 ? 2.185 7.502 -6.767 1.00 87.81 93 ALA A O 1
ATOM 752 N N . SER A 1 94 ? 1.880 5.436 -5.973 1.00 88.62 94 SER A N 1
ATOM 753 C CA . SER A 1 94 ? 3.126 4.880 -6.515 1.00 88.62 94 SER A CA 1
ATOM 754 C C . SER A 1 94 ? 3.228 5.086 -8.024 1.00 88.62 94 SER A C 1
ATOM 756 O O . SER A 1 94 ? 4.267 5.519 -8.510 1.00 88.62 94 SER A O 1
ATOM 758 N N . VAL A 1 95 ? 2.136 4.885 -8.774 1.00 87.25 95 VAL A N 1
ATOM 759 C CA . VAL A 1 95 ? 2.104 5.178 -10.220 1.00 87.25 95 VAL A CA 1
ATOM 760 C C . VAL A 1 95 ? 2.266 6.674 -10.497 1.00 87.25 95 VAL A C 1
ATOM 762 O O . VAL A 1 95 ? 3.011 7.051 -11.400 1.00 87.25 95 VAL A O 1
ATOM 765 N N . ALA A 1 96 ? 1.606 7.539 -9.724 1.00 80.88 96 ALA A N 1
ATOM 766 C CA . ALA A 1 96 ? 1.770 8.987 -9.856 1.00 80.88 96 ALA A CA 1
ATOM 767 C C . ALA A 1 96 ? 3.200 9.441 -9.505 1.00 80.88 96 ALA A C 1
ATOM 769 O O . ALA A 1 96 ? 3.743 10.341 -10.139 1.00 80.88 96 ALA A O 1
ATOM 770 N N . LEU A 1 97 ? 3.855 8.795 -8.544 1.00 77.88 97 LEU A N 1
ATOM 771 C CA . LEU A 1 97 ? 5.229 9.098 -8.150 1.00 77.88 97 LEU A CA 1
ATOM 772 C C . LEU A 1 97 ? 6.243 8.722 -9.226 1.00 77.88 97 LEU A C 1
ATOM 774 O O . LEU A 1 97 ? 7.252 9.409 -9.341 1.00 77.88 97 LEU A O 1
ATOM 778 N N . LEU A 1 98 ? 5.955 7.735 -10.080 1.00 75.38 98 LEU A N 1
ATOM 779 C CA . LEU A 1 98 ? 6.755 7.511 -11.291 1.00 75.38 98 LEU A CA 1
ATOM 780 C C . LEU A 1 98 ? 6.778 8.749 -12.190 1.00 75.38 98 LEU A C 1
ATOM 782 O O . LEU A 1 98 ? 7.783 9.018 -12.839 1.00 75.38 98 LEU A O 1
ATOM 786 N N . HIS A 1 99 ? 5.668 9.490 -12.242 1.00 70.62 99 HIS A N 1
ATOM 787 C CA . HIS A 1 99 ? 5.551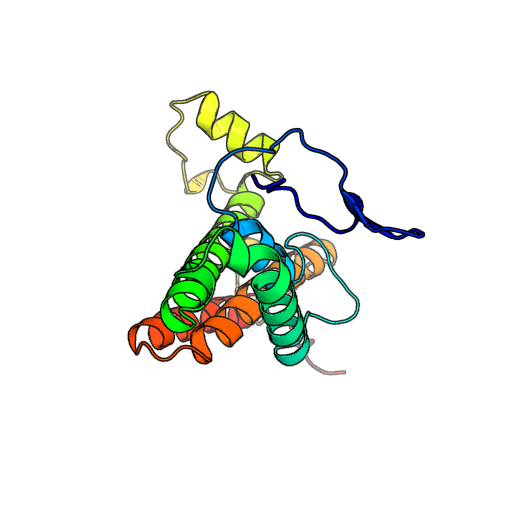 10.693 -13.059 1.00 70.62 99 HIS A CA 1
ATOM 788 C C . HIS A 1 99 ? 6.289 11.885 -12.452 1.00 70.62 99 HIS A C 1
ATOM 790 O O . HIS A 1 99 ? 6.979 12.602 -13.172 1.00 70.62 99 HIS A O 1
ATOM 796 N N . PHE A 1 100 ? 6.177 12.084 -11.140 1.00 66.12 100 PHE A N 1
ATOM 797 C CA . PHE A 1 100 ? 6.752 13.257 -10.477 1.00 66.12 100 PHE A CA 1
ATOM 798 C C . PHE A 1 100 ? 8.153 13.026 -9.886 1.00 66.12 100 PHE A C 1
ATOM 800 O O . PHE A 1 100 ? 8.809 13.976 -9.466 1.00 66.12 100 PHE A O 1
ATOM 807 N N . GLY A 1 101 ? 8.620 11.781 -9.808 1.00 64.50 101 GLY A N 1
ATOM 808 C CA . GLY A 1 101 ? 9.906 11.388 -9.224 1.00 64.50 101 GLY A CA 1
ATOM 809 C C . GLY A 1 101 ? 9.954 11.404 -7.689 1.00 64.50 101 GLY A C 1
ATOM 810 O O . GLY A 1 101 ? 10.725 10.651 -7.102 1.00 64.50 101 GLY A O 1
ATOM 811 N N . SER A 1 102 ? 9.141 12.224 -7.014 1.00 65.19 102 SER A N 1
ATOM 812 C CA . SER A 1 102 ? 8.990 12.216 -5.549 1.00 65.19 102 SER A CA 1
ATOM 813 C C . SER A 1 102 ? 7.631 12.759 -5.098 1.00 65.19 102 SER A C 1
ATOM 815 O O . SER A 1 102 ? 6.954 13.466 -5.850 1.00 65.19 102 SER A O 1
ATOM 817 N N . VAL A 1 103 ? 7.250 12.471 -3.846 1.00 66.88 103 VAL A N 1
ATOM 818 C CA . VAL A 1 103 ? 6.012 12.986 -3.227 1.00 66.88 103 VAL A CA 1
ATOM 819 C C . VAL A 1 103 ? 6.053 14.509 -3.157 1.00 66.88 103 VAL A C 1
ATOM 821 O O . VAL A 1 103 ? 5.090 15.170 -3.535 1.00 66.88 103 VAL A O 1
ATOM 824 N N . SER A 1 104 ? 7.193 15.080 -2.766 1.00 67.88 104 SER A N 1
ATOM 825 C CA . SER A 1 104 ? 7.385 16.530 -2.694 1.00 67.88 104 SER A CA 1
ATOM 826 C C . SER A 1 104 ? 7.209 17.207 -4.054 1.00 67.88 104 SER A C 1
ATOM 828 O O . SER A 1 104 ? 6.560 18.247 -4.136 1.00 67.88 104 SER A O 1
ATOM 830 N N . ALA A 1 105 ? 7.725 16.604 -5.129 1.00 67.50 105 ALA A N 1
ATOM 831 C CA . ALA A 1 105 ? 7.543 17.111 -6.489 1.00 67.50 105 ALA A CA 1
ATOM 832 C C . ALA A 1 105 ? 6.082 17.003 -6.960 1.00 67.50 105 ALA A C 1
ATOM 834 O O . ALA A 1 105 ? 5.557 17.952 -7.542 1.00 67.50 105 ALA A O 1
ATOM 835 N N . ALA A 1 106 ? 5.401 15.893 -6.650 1.00 70.31 106 ALA A N 1
ATOM 836 C CA . ALA A 1 106 ? 3.979 15.722 -6.949 1.00 70.31 106 ALA A CA 1
ATOM 837 C C . ALA A 1 106 ? 3.123 16.785 -6.246 1.00 70.31 106 ALA A C 1
ATOM 839 O O . ALA A 1 106 ? 2.255 17.408 -6.854 1.00 70.31 106 ALA A O 1
ATOM 840 N N . MET A 1 107 ? 3.404 17.035 -4.966 1.00 69.75 107 MET A N 1
ATOM 841 C CA . MET A 1 107 ? 2.694 18.033 -4.171 1.00 69.75 107 MET A CA 1
ATOM 842 C C . MET A 1 107 ? 2.991 19.459 -4.640 1.00 69.75 107 MET A C 1
ATOM 844 O O . MET A 1 107 ? 2.065 20.261 -4.713 1.00 69.75 107 MET A O 1
ATOM 848 N N . ALA A 1 108 ? 4.240 19.780 -4.996 1.00 70.38 108 ALA A N 1
ATOM 849 C CA . ALA A 1 108 ? 4.590 21.087 -5.553 1.00 70.38 108 ALA A CA 1
ATOM 850 C C . ALA A 1 108 ? 3.762 21.398 -6.810 1.00 70.38 108 ALA A C 1
ATOM 852 O O . ALA A 1 108 ? 3.165 22.466 -6.892 1.00 70.38 108 ALA A O 1
ATOM 853 N N . MET A 1 109 ? 3.612 20.431 -7.721 1.00 67.88 109 MET A N 1
ATOM 854 C CA . MET A 1 109 ? 2.766 20.582 -8.913 1.00 67.88 109 MET A CA 1
ATOM 855 C C . MET A 1 109 ? 1.281 20.770 -8.580 1.00 67.88 109 MET A C 1
ATOM 857 O O . MET A 1 109 ? 0.605 21.589 -9.200 1.00 67.88 109 MET A O 1
ATOM 861 N N . LEU A 1 110 ? 0.769 20.061 -7.571 1.00 67.88 110 LEU A N 1
ATOM 862 C CA . LEU A 1 110 ? -0.615 20.223 -7.113 1.00 67.88 110 LEU A CA 1
ATOM 863 C C . LEU A 1 110 ? -0.868 21.586 -6.445 1.00 67.88 110 LEU A C 1
ATOM 865 O O . LEU A 1 110 ? -1.978 22.110 -6.546 1.00 67.88 110 LEU A O 1
ATOM 869 N N . TYR A 1 111 ? 0.131 22.152 -5.761 1.00 67.06 111 TYR A N 1
ATOM 870 C CA . TYR A 1 111 ? 0.021 23.438 -5.064 1.00 67.06 111 TYR A CA 1
ATOM 871 C C . TYR A 1 111 ? 0.316 24.654 -5.949 1.00 67.06 111 TYR A C 1
ATOM 873 O O . TYR A 1 111 ? -0.263 25.712 -5.704 1.00 67.06 111 TYR A O 1
ATOM 881 N N . GLU A 1 112 ? 1.196 24.532 -6.947 1.00 64.25 112 GLU A N 1
ATOM 882 C CA . GLU A 1 112 ? 1.560 25.644 -7.838 1.00 64.25 112 GLU A CA 1
ATOM 883 C C . GLU A 1 112 ? 0.483 25.954 -8.888 1.00 64.25 112 GLU A C 1
ATOM 885 O O . GLU A 1 112 ? 0.347 27.113 -9.268 1.00 64.25 112 GLU A O 1
ATOM 890 N N . GLY A 1 113 ? -0.357 24.977 -9.247 1.00 57.31 113 GLY A N 1
ATOM 891 C CA . GLY A 1 113 ? -1.607 25.193 -9.977 1.00 57.31 113 GLY A CA 1
ATOM 892 C C . GLY A 1 113 ? -1.484 25.543 -11.472 1.00 57.31 113 GLY A C 1
ATOM 893 O O . GLY A 1 113 ? -0.653 26.333 -11.898 1.00 57.31 113 GLY A O 1
ATOM 894 N N . GLU A 1 114 ? -2.430 24.994 -12.240 1.00 47.91 114 GLU A N 1
ATOM 895 C CA . GLU A 1 114 ? -2.871 25.390 -13.595 1.00 47.91 114 GLU A CA 1
ATOM 896 C C . GLU A 1 114 ? -2.142 24.912 -14.861 1.00 47.91 114 GLU A C 1
ATOM 898 O O . GLU A 1 114 ? -2.686 25.156 -15.938 1.00 47.91 114 GLU A O 1
ATOM 903 N N . ASP A 1 115 ? -1.056 24.140 -14.818 1.00 55.88 115 ASP A N 1
ATOM 904 C CA . ASP A 1 115 ? -0.684 23.393 -16.031 1.00 55.88 115 ASP A CA 1
ATOM 905 C C . ASP A 1 115 ? -1.483 22.084 -16.077 1.00 55.88 115 ASP A C 1
ATOM 907 O O . ASP A 1 115 ? -1.291 21.169 -15.274 1.00 55.88 115 ASP A O 1
ATOM 911 N N . GLU A 1 116 ? -2.443 22.026 -17.006 1.00 57.66 116 GLU A N 1
ATOM 912 C CA . GLU A 1 116 ? -3.142 20.801 -17.397 1.00 57.66 116 GLU A CA 1
ATOM 913 C C . GLU A 1 116 ? -2.080 19.704 -17.579 1.00 57.66 116 GLU A C 1
ATOM 915 O O . GLU A 1 116 ? -1.166 19.863 -18.391 1.00 57.66 116 GLU A O 1
ATOM 920 N N . LEU A 1 117 ? -2.150 18.629 -16.782 1.00 58.81 117 LEU A N 1
ATOM 921 C CA . LEU A 1 117 ? -1.215 17.506 -16.880 1.00 58.81 117 LEU A CA 1
ATOM 922 C C . LEU A 1 117 ? -1.297 16.941 -18.303 1.00 58.81 117 LEU A C 1
ATOM 924 O O . LEU A 1 117 ? -2.200 16.158 -18.589 1.00 58.81 117 LEU A O 1
ATOM 928 N N . ASP A 1 118 ? -0.396 17.354 -19.200 1.00 60.47 118 ASP A N 1
ATOM 929 C CA . ASP A 1 118 ? -0.351 16.860 -20.576 1.00 60.47 118 ASP A CA 1
ATOM 930 C C . ASP A 1 118 ? 0.152 15.413 -20.549 1.00 60.47 118 ASP A C 1
ATOM 932 O O . ASP A 1 118 ? 1.352 15.185 -20.345 1.00 60.47 118 ASP A O 1
ATOM 936 N N . PRO A 1 119 ? -0.721 14.416 -20.794 1.00 56.38 119 PRO A N 1
ATOM 937 C CA . PRO A 1 119 ? -0.336 13.013 -20.722 1.00 56.38 119 PRO A CA 1
ATOM 938 C C . PRO A 1 119 ? 0.739 12.647 -21.756 1.00 56.38 119 PRO A C 1
ATOM 940 O O . PRO A 1 119 ? 1.397 11.619 -21.616 1.00 56.38 119 PRO A O 1
ATOM 943 N N . ASN A 1 120 ? 0.931 13.477 -22.790 1.00 56.00 120 ASN A N 1
ATOM 944 C CA . ASN A 1 120 ? 1.893 13.248 -23.869 1.00 56.00 120 ASN A CA 1
ATOM 945 C C . ASN A 1 120 ? 3.279 13.845 -23.594 1.00 56.00 120 ASN A C 1
ATOM 947 O O . ASN A 1 120 ? 4.224 13.510 -24.304 1.00 56.00 120 ASN A O 1
ATOM 951 N N . ARG A 1 121 ? 3.427 14.704 -22.577 1.00 54.88 121 ARG A N 1
ATOM 952 C CA . ARG A 1 121 ? 4.739 15.180 -22.096 1.00 54.88 121 ARG A CA 1
ATOM 953 C C . ARG A 1 121 ? 5.404 14.210 -21.121 1.00 54.88 121 ARG A C 1
ATOM 955 O O . ARG A 1 121 ? 6.515 14.460 -20.662 1.00 54.88 121 ARG A O 1
ATOM 962 N N . ILE A 1 122 ? 4.731 13.104 -20.813 1.00 55.91 122 ILE A N 1
ATOM 963 C CA . ILE A 1 122 ? 5.194 12.070 -19.893 1.00 55.91 122 ILE A CA 1
ATOM 964 C C . ILE A 1 122 ? 6.155 11.131 -20.635 1.00 55.91 122 ILE A C 1
ATOM 966 O O . ILE A 1 122 ? 5.806 10.010 -21.011 1.00 55.91 122 ILE A O 1
ATOM 970 N N . GLU A 1 123 ? 7.381 11.588 -20.877 1.00 53.03 123 GLU A N 1
ATOM 971 C CA . GLU A 1 123 ? 8.450 10.708 -21.354 1.00 53.03 123 GLU A CA 1
ATOM 972 C C . GLU A 1 123 ? 8.902 9.774 -20.208 1.00 53.03 123 GLU A C 1
ATOM 974 O O . GLU A 1 123 ? 9.155 10.218 -19.092 1.00 53.03 123 GLU A O 1
ATOM 979 N N . GLY A 1 124 ? 8.974 8.460 -20.461 1.00 57.28 124 GLY A N 1
ATOM 980 C CA . GLY A 1 124 ? 9.571 7.466 -19.548 1.00 57.28 124 GLY A CA 1
ATOM 981 C C . GLY A 1 124 ? 8.601 6.599 -18.725 1.00 57.28 124 GLY A C 1
ATOM 982 O O . GLY A 1 124 ? 8.800 5.389 -18.653 1.00 57.28 124 GLY A O 1
ATOM 983 N N . VAL A 1 125 ? 7.507 7.142 -18.166 1.00 58.25 125 VAL A N 1
ATOM 984 C CA . VAL A 1 125 ? 6.583 6.357 -17.297 1.00 58.25 125 VAL A CA 1
ATOM 985 C C . VAL A 1 125 ? 5.834 5.266 -18.067 1.00 58.25 125 VAL A C 1
ATOM 987 O O . VAL A 1 125 ? 5.682 4.144 -17.585 1.00 58.25 125 VAL A O 1
ATOM 990 N N . SER A 1 126 ? 5.392 5.577 -19.290 1.00 60.56 126 SER A N 1
ATOM 991 C CA . SER A 1 126 ? 4.737 4.602 -20.177 1.00 60.56 126 SER A CA 1
ATOM 992 C C . SER A 1 126 ? 5.653 3.409 -20.486 1.00 60.56 126 SER A C 1
ATOM 994 O O . SER A 1 126 ? 5.185 2.281 -20.648 1.00 60.56 126 SER A O 1
ATOM 996 N N . ASP A 1 127 ? 6.970 3.637 -20.484 1.00 72.19 127 ASP A N 1
ATOM 997 C CA . ASP A 1 127 ? 7.956 2.603 -20.783 1.00 72.19 127 ASP A CA 1
ATOM 998 C C . ASP A 1 127 ? 8.161 1.636 -19.603 1.00 72.19 127 ASP A C 1
ATOM 1000 O O . ASP A 1 127 ? 8.405 0.447 -19.806 1.00 72.19 127 ASP A O 1
ATOM 1004 N N . LEU A 1 128 ? 7.936 2.094 -18.364 1.00 79.50 128 LEU A N 1
ATOM 1005 C CA . LEU A 1 128 ? 7.981 1.255 -17.161 1.00 79.50 128 LEU A CA 1
ATOM 1006 C C . LEU A 1 128 ? 6.778 0.321 -17.023 1.00 79.50 128 LEU A C 1
ATOM 1008 O O . LEU A 1 128 ? 6.915 -0.751 -16.437 1.00 79.50 128 LEU A O 1
ATOM 1012 N N . LEU A 1 129 ? 5.615 0.689 -17.567 1.00 85.62 129 LEU A N 1
ATOM 1013 C CA . LEU A 1 129 ? 4.388 -0.117 -17.507 1.00 85.62 129 LEU A CA 1
ATOM 1014 C C . LEU A 1 129 ? 4.214 -1.041 -18.724 1.00 85.62 129 LEU A C 1
ATOM 1016 O O . LEU A 1 129 ? 3.194 -1.727 -18.841 1.00 85.62 129 LEU A O 1
ATOM 1020 N N . ARG A 1 130 ? 5.184 -1.115 -19.645 1.00 86.94 130 ARG A N 1
ATOM 1021 C CA . ARG A 1 130 ? 5.132 -2.120 -20.718 1.00 86.94 130 ARG A CA 1
ATOM 1022 C C . ARG A 1 130 ? 5.182 -3.537 -20.116 1.00 86.94 130 ARG A C 1
ATOM 1024 O O . ARG A 1 130 ? 5.833 -3.732 -19.084 1.00 86.94 130 ARG A O 1
ATOM 1031 N N . PRO A 1 131 ? 4.493 -4.533 -20.706 1.00 88.31 131 PRO A N 1
ATOM 1032 C CA . PRO A 1 131 ? 4.480 -5.885 -20.152 1.00 88.31 131 PRO A CA 1
ATOM 1033 C C . PRO A 1 131 ? 5.893 -6.458 -20.019 1.00 88.31 131 PRO A C 1
ATOM 1035 O O . PRO A 1 131 ? 6.756 -6.170 -20.848 1.00 88.31 131 PRO A O 1
ATOM 1038 N N . ALA A 1 132 ? 6.112 -7.322 -19.027 1.00 85.06 132 ALA A N 1
ATOM 1039 C CA . ALA A 1 132 ? 7.413 -7.939 -18.747 1.00 85.06 132 ALA A CA 1
ATOM 1040 C C . ALA A 1 132 ? 8.047 -8.662 -19.958 1.00 85.06 132 ALA A C 1
ATOM 1042 O O . ALA A 1 132 ? 9.266 -8.782 -20.048 1.00 85.06 132 ALA A O 1
ATOM 1043 N N . SER A 1 133 ? 7.232 -9.097 -20.926 1.00 84.75 133 SER A N 1
ATOM 1044 C CA . SER A 1 133 ? 7.673 -9.723 -22.180 1.00 84.75 133 SER A CA 1
ATOM 1045 C C . SER A 1 133 ? 8.237 -8.757 -23.234 1.00 84.75 133 SER A C 1
ATOM 1047 O O . SER A 1 133 ? 8.820 -9.219 -24.211 1.00 84.75 133 SER A O 1
ATOM 1049 N N . TYR A 1 134 ? 8.089 -7.441 -23.055 1.00 83.19 134 TYR A N 1
ATOM 1050 C CA . TYR A 1 134 ? 8.522 -6.396 -23.998 1.00 83.19 134 TYR A CA 1
ATOM 1051 C C . TYR A 1 134 ? 9.859 -5.744 -23.596 1.00 83.19 134 TYR A C 1
ATOM 1053 O O . TYR A 1 134 ? 10.087 -4.572 -23.881 1.00 83.19 134 TYR A O 1
ATOM 1061 N N . GLY A 1 135 ? 10.743 -6.485 -22.917 1.00 76.75 135 GLY A N 1
ATOM 1062 C CA . GLY A 1 135 ? 12.092 -6.013 -22.582 1.00 76.75 135 GLY A CA 1
ATOM 1063 C C . GLY A 1 135 ? 12.975 -5.716 -23.816 1.00 76.75 135 GLY A C 1
ATOM 1064 O O . GLY A 1 135 ? 12.539 -5.885 -24.957 1.00 76.75 135 GLY A O 1
ATOM 1065 N N . PRO A 1 136 ? 14.249 -5.332 -23.621 1.00 84.44 136 PRO A N 1
ATOM 1066 C CA . PRO A 1 136 ? 14.998 -5.366 -22.363 1.00 84.44 136 PRO A CA 1
ATOM 1067 C C . PRO A 1 136 ? 14.671 -4.191 -21.434 1.00 84.44 136 PRO A C 1
ATOM 1069 O O . PRO A 1 136 ? 14.336 -3.109 -21.898 1.00 84.44 136 PRO A O 1
ATOM 1072 N N . PHE A 1 137 ? 14.812 -4.415 -20.127 1.00 86.06 137 PHE A N 1
ATOM 1073 C CA . PHE A 1 137 ? 14.725 -3.368 -19.109 1.00 86.06 137 PHE A CA 1
ATOM 1074 C C . PHE A 1 137 ? 16.109 -3.063 -18.538 1.00 86.06 137 PHE A C 1
ATOM 1076 O O . PHE A 1 137 ? 16.949 -3.962 -18.430 1.00 86.06 137 PHE A O 1
ATOM 1083 N N . THR A 1 138 ? 16.353 -1.809 -18.174 1.00 88.25 138 THR A N 1
ATOM 1084 C CA . THR A 1 138 ? 17.567 -1.421 -17.448 1.00 88.25 138 THR A CA 1
ATOM 1085 C C . THR A 1 138 ? 17.514 -1.925 -16.001 1.00 88.25 138 THR A C 1
ATOM 1087 O O . THR A 1 138 ? 16.457 -2.287 -15.484 1.00 88.25 138 THR A O 1
ATOM 1090 N N . ALA A 1 139 ? 18.660 -1.950 -15.315 1.00 86.94 139 ALA A N 1
ATOM 1091 C CA . ALA A 1 139 ? 18.704 -2.347 -13.907 1.00 86.94 139 ALA A CA 1
ATOM 1092 C C . ALA A 1 139 ? 17.864 -1.417 -13.009 1.00 86.94 139 ALA A C 1
ATOM 1094 O O . ALA A 1 139 ? 17.210 -1.890 -12.084 1.00 86.94 139 ALA A O 1
ATOM 1095 N N . GLU A 1 140 ? 17.848 -0.116 -13.309 1.00 85.69 140 GLU A N 1
ATOM 1096 C CA . GLU A 1 140 ? 17.035 0.877 -12.596 1.00 85.69 140 GLU A CA 1
ATOM 1097 C C . GLU A 1 140 ? 15.539 0.646 -12.839 1.00 85.69 140 GLU A C 1
ATOM 1099 O O . GLU A 1 140 ? 14.752 0.631 -11.895 1.00 85.69 140 GLU A O 1
ATOM 1104 N N . GLU A 1 141 ? 15.146 0.364 -14.086 1.00 86.94 141 GLU A N 1
ATOM 1105 C CA . GLU A 1 141 ? 13.757 0.032 -14.421 1.00 86.94 141 GLU A CA 1
ATOM 1106 C C . GLU A 1 141 ? 13.289 -1.235 -13.697 1.00 86.94 141 GLU A C 1
ATOM 1108 O O . GLU A 1 141 ? 12.157 -1.281 -13.228 1.00 86.94 141 GLU A O 1
ATOM 1113 N N . ILE A 1 142 ? 14.143 -2.256 -13.565 1.00 89.75 142 ILE A N 1
ATOM 1114 C CA . ILE A 1 142 ? 13.811 -3.492 -12.836 1.00 89.75 142 ILE A CA 1
ATOM 1115 C C . ILE A 1 142 ? 13.539 -3.205 -11.355 1.00 89.75 142 ILE A C 1
ATOM 1117 O O . ILE A 1 142 ? 12.586 -3.750 -10.802 1.00 89.75 142 ILE A O 1
ATOM 1121 N N . VAL A 1 143 ? 14.334 -2.338 -10.723 1.00 89.50 143 VAL A N 1
ATOM 1122 C CA . VAL A 1 143 ? 14.143 -1.927 -9.321 1.00 89.50 143 VAL A CA 1
ATOM 1123 C C . VAL A 1 143 ? 12.794 -1.232 -9.141 1.00 89.50 143 VAL A C 1
ATOM 1125 O O . VAL A 1 143 ? 12.001 -1.637 -8.296 1.00 89.50 143 VAL A O 1
ATOM 1128 N N . VAL A 1 144 ? 12.489 -0.244 -9.984 1.00 88.88 144 VAL A N 1
ATOM 1129 C CA . VAL A 1 144 ? 11.217 0.493 -9.920 1.00 88.88 144 VAL A CA 1
ATOM 1130 C C . VAL A 1 144 ? 10.022 -0.420 -10.209 1.00 88.88 144 VAL A C 1
ATOM 1132 O O . VAL A 1 144 ? 8.995 -0.361 -9.537 1.00 88.88 144 VAL A O 1
ATOM 1135 N N . ARG A 1 145 ? 10.152 -1.312 -11.192 1.00 92.00 145 ARG A N 1
ATOM 1136 C CA . ARG A 1 145 ? 9.111 -2.290 -11.527 1.00 92.00 145 ARG A CA 1
ATOM 1137 C C . ARG A 1 145 ? 8.858 -3.275 -10.394 1.00 92.00 145 ARG A C 1
ATOM 1139 O O . ARG A 1 145 ? 7.708 -3.637 -10.170 1.00 92.00 145 ARG A O 1
ATOM 1146 N N . ARG A 1 146 ? 9.905 -3.682 -9.674 1.00 92.31 146 ARG A N 1
ATOM 1147 C CA . ARG A 1 146 ? 9.785 -4.551 -8.504 1.00 92.31 146 ARG A CA 1
ATOM 1148 C C . ARG A 1 146 ? 9.019 -3.873 -7.368 1.00 92.31 146 ARG A C 1
ATOM 1150 O O . ARG A 1 146 ? 8.171 -4.516 -6.766 1.00 92.31 146 ARG A O 1
ATOM 1157 N N . ASP A 1 147 ? 9.259 -2.589 -7.128 1.00 92.31 147 ASP A N 1
ATOM 1158 C CA . ASP A 1 147 ? 8.533 -1.821 -6.107 1.00 92.31 147 ASP A CA 1
ATOM 1159 C C . ASP A 1 147 ? 7.026 -1.731 -6.417 1.00 92.31 147 ASP A C 1
ATOM 1161 O O . ASP A 1 147 ? 6.168 -2.027 -5.580 1.00 92.31 147 ASP A O 1
ATOM 1165 N N . LEU A 1 148 ? 6.694 -1.431 -7.678 1.00 93.25 148 LEU A N 1
ATOM 1166 C CA . LEU A 1 148 ? 5.310 -1.454 -8.158 1.00 93.25 148 LEU A CA 1
ATOM 1167 C C . LEU A 1 148 ? 4.703 -2.854 -8.059 1.00 93.25 148 LEU A C 1
ATOM 1169 O O . LEU A 1 148 ? 3.545 -2.990 -7.672 1.00 93.25 148 LEU A O 1
ATOM 1173 N N . PHE A 1 149 ? 5.466 -3.888 -8.419 1.00 94.88 149 PHE A N 1
ATOM 1174 C CA . PHE A 1 149 ? 5.018 -5.269 -8.314 1.00 94.88 149 PHE A CA 1
ATOM 1175 C C . PHE A 1 149 ? 4.619 -5.591 -6.875 1.00 94.88 149 PHE A C 1
ATOM 1177 O O . PHE A 1 149 ? 3.482 -5.994 -6.661 1.00 94.88 149 PHE A O 1
ATOM 1184 N N . GLU A 1 150 ? 5.504 -5.358 -5.902 1.00 95.00 150 GLU A N 1
ATOM 1185 C CA . GLU A 1 150 ? 5.260 -5.665 -4.487 1.00 95.00 150 GLU A CA 1
ATOM 1186 C C . GLU A 1 150 ? 4.050 -4.876 -3.944 1.00 95.00 150 GLU A C 1
ATOM 1188 O O . GLU A 1 150 ? 3.174 -5.458 -3.301 1.00 95.00 150 GLU A O 1
ATOM 1193 N N . THR A 1 151 ? 3.907 -3.596 -4.314 1.00 95.69 151 THR A N 1
ATOM 1194 C CA . THR A 1 151 ? 2.758 -2.763 -3.909 1.00 95.69 151 THR A CA 1
ATOM 1195 C C . THR A 1 151 ? 1.422 -3.283 -4.468 1.00 95.69 151 THR A C 1
ATOM 1197 O O . THR A 1 151 ? 0.437 -3.420 -3.736 1.00 95.69 151 THR A O 1
ATOM 1200 N N . PHE A 1 152 ? 1.353 -3.567 -5.775 1.00 97.00 152 PHE A N 1
ATOM 1201 C CA . PHE A 1 152 ? 0.116 -4.029 -6.421 1.00 97.00 152 PHE A CA 1
ATOM 1202 C C . PHE A 1 152 ? -0.218 -5.486 -6.081 1.00 97.00 152 PHE A C 1
ATOM 1204 O O . PHE A 1 152 ? -1.396 -5.836 -5.997 1.00 97.00 152 PHE A O 1
ATOM 1211 N N . GLU A 1 153 ? 0.792 -6.323 -5.857 1.00 97.06 153 GLU A N 1
ATOM 1212 C CA . GLU A 1 153 ? 0.637 -7.704 -5.399 1.00 97.06 153 GLU A CA 1
ATOM 1213 C C . GLU A 1 153 ? 0.065 -7.745 -3.975 1.00 97.06 153 GLU A C 1
ATOM 1215 O O . GLU A 1 153 ? -0.918 -8.450 -3.737 1.00 97.06 153 GLU A O 1
ATOM 1220 N N . ALA A 1 154 ? 0.566 -6.901 -3.065 1.00 97.31 154 ALA A N 1
ATOM 1221 C CA . ALA A 1 154 ? 0.019 -6.772 -1.717 1.00 97.31 154 ALA A CA 1
ATOM 1222 C C . ALA A 1 154 ? -1.446 -6.303 -1.726 1.00 97.31 154 ALA A C 1
ATOM 1224 O O . ALA A 1 154 ? -2.283 -6.864 -1.013 1.00 97.31 154 ALA A O 1
ATOM 1225 N N . LEU A 1 155 ? -1.795 -5.323 -2.571 1.00 97.94 155 LEU A N 1
ATOM 1226 C CA . LEU A 1 155 ? -3.187 -4.899 -2.755 1.00 97.94 155 LEU A CA 1
ATOM 1227 C C . LEU A 1 155 ? -4.059 -6.034 -3.312 1.00 97.94 155 LEU A C 1
ATOM 1229 O O . LEU A 1 155 ? -5.181 -6.225 -2.839 1.00 97.94 155 LEU A O 1
ATOM 1233 N N . ALA A 1 156 ? -3.560 -6.795 -4.291 1.00 97.88 156 ALA A N 1
ATOM 1234 C CA . ALA A 1 156 ? -4.290 -7.917 -4.874 1.00 97.88 156 ALA A CA 1
ATOM 1235 C C . ALA A 1 156 ? -4.591 -9.000 -3.830 1.00 97.88 156 ALA A C 1
ATOM 12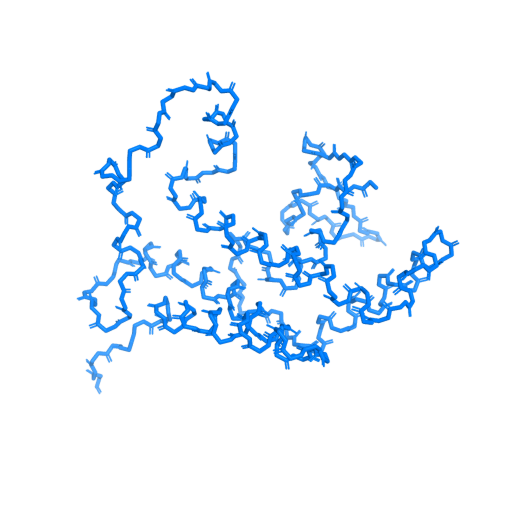37 O O . ALA A 1 156 ? -5.747 -9.416 -3.695 1.00 97.88 156 ALA A O 1
ATOM 1238 N N . ARG A 1 157 ? -3.578 -9.401 -3.049 1.00 97.44 157 ARG A N 1
ATOM 1239 C CA . ARG A 1 157 ? -3.731 -10.350 -1.940 1.00 97.44 157 ARG A CA 1
ATOM 1240 C C . ARG A 1 157 ? -4.694 -9.836 -0.886 1.00 97.44 157 ARG A C 1
ATOM 1242 O O . ARG A 1 157 ? -5.642 -10.537 -0.541 1.00 97.44 157 ARG A O 1
ATOM 1249 N N . TYR A 1 158 ? -4.502 -8.606 -0.408 1.00 97.62 158 TYR A N 1
ATOM 1250 C CA . TYR A 1 158 ? -5.345 -8.041 0.642 1.00 97.62 158 TYR A CA 1
ATOM 1251 C C . TYR A 1 158 ? -6.811 -7.963 0.199 1.00 97.62 158 TYR A C 1
ATOM 1253 O O . TYR A 1 158 ? -7.687 -8.468 0.898 1.00 97.62 158 TYR A O 1
ATOM 1261 N N . ALA A 1 159 ? -7.083 -7.425 -0.996 1.00 97.00 159 ALA A N 1
ATOM 1262 C CA . ALA A 1 159 ? -8.437 -7.345 -1.545 1.00 97.00 159 ALA A CA 1
ATOM 1263 C C . ALA A 1 159 ? -9.069 -8.733 -1.760 1.00 97.00 159 ALA A C 1
ATOM 1265 O O . ALA A 1 159 ? -10.259 -8.915 -1.504 1.00 97.00 159 ALA A O 1
ATOM 1266 N N . GLY A 1 160 ? -8.283 -9.730 -2.180 1.00 95.94 160 GLY A N 1
ATOM 1267 C CA . GLY A 1 160 ? -8.753 -11.100 -2.404 1.00 95.94 160 GLY A CA 1
ATOM 1268 C C . GLY A 1 160 ? -9.231 -11.828 -1.143 1.00 95.94 160 GLY A C 1
ATOM 1269 O O . GLY A 1 160 ? -9.962 -12.812 -1.254 1.00 95.94 160 GLY A O 1
ATOM 1270 N N . ARG A 1 161 ? -8.852 -11.348 0.048 1.00 94.56 161 ARG A N 1
ATOM 1271 C CA . ARG A 1 161 ? -9.242 -11.933 1.343 1.00 94.56 161 ARG A CA 1
ATOM 1272 C C . ARG A 1 161 ? -10.492 -11.296 1.958 1.00 94.56 161 ARG A C 1
ATOM 1274 O O . ARG A 1 161 ? -10.983 -11.783 2.974 1.00 94.56 161 ARG A O 1
ATOM 1281 N N . GLY A 1 162 ? -11.018 -10.220 1.375 1.00 91.06 162 GLY A N 1
ATOM 1282 C CA . GLY A 1 162 ? -12.204 -9.549 1.897 1.00 91.06 162 GLY A CA 1
ATOM 1283 C C . GLY A 1 162 ? -13.523 -10.228 1.502 1.00 91.06 162 GLY A C 1
ATOM 1284 O O . GLY A 1 162 ? -13.613 -10.957 0.518 1.00 91.06 162 GLY A O 1
ATOM 1285 N N . ALA A 1 163 ? -14.577 -9.974 2.281 1.00 87.56 163 ALA A N 1
ATOM 1286 C CA . ALA A 1 163 ? -15.875 -10.637 2.112 1.00 87.56 163 ALA A CA 1
ATOM 1287 C C . ALA A 1 163 ? -16.806 -9.978 1.071 1.00 87.56 163 ALA A C 1
ATOM 1289 O O . ALA A 1 163 ? -17.798 -10.590 0.670 1.00 87.56 163 ALA A O 1
ATOM 1290 N N . ASP A 1 164 ? -16.531 -8.737 0.652 1.00 90.00 164 ASP A N 1
ATOM 1291 C CA . ASP A 1 164 ? -17.365 -8.019 -0.317 1.00 90.00 164 ASP A CA 1
ATOM 1292 C C . ASP A 1 164 ? -17.013 -8.442 -1.759 1.00 90.00 164 ASP A C 1
ATOM 1294 O O . ASP A 1 164 ? -15.851 -8.333 -2.161 1.00 90.00 164 ASP A O 1
ATOM 1298 N N . PRO A 1 165 ? -17.986 -8.877 -2.583 1.00 88.25 165 PRO A N 1
ATOM 1299 C CA . PRO A 1 165 ? -17.730 -9.278 -3.968 1.00 88.25 165 PRO A CA 1
ATOM 1300 C C . PRO A 1 165 ? -17.067 -8.196 -4.832 1.00 88.25 165 PRO A C 1
ATOM 1302 O O . PRO A 1 165 ? -16.367 -8.524 -5.792 1.00 88.25 165 PRO A O 1
ATOM 1305 N N . SER A 1 166 ? -17.265 -6.912 -4.513 1.00 89.44 166 SER A N 1
ATOM 1306 C CA . SER A 1 166 ? -16.623 -5.800 -5.224 1.00 89.44 166 SER A CA 1
ATOM 1307 C C . SER A 1 166 ? -15.099 -5.806 -5.076 1.00 89.44 166 SER A C 1
ATOM 1309 O O . SER A 1 166 ? -14.398 -5.357 -5.985 1.00 89.44 166 SER A O 1
ATOM 1311 N N . TYR A 1 167 ? -14.562 -6.389 -4.000 1.00 94.31 167 TYR A N 1
ATOM 1312 C CA . TYR A 1 167 ? -13.119 -6.500 -3.797 1.00 94.31 167 TYR A CA 1
ATOM 1313 C C . TYR A 1 167 ? -12.461 -7.447 -4.797 1.00 94.31 167 TYR A C 1
ATOM 1315 O O . TYR A 1 167 ? -11.313 -7.224 -5.171 1.00 94.31 167 TYR A O 1
ATOM 1323 N N . GLY A 1 168 ? -13.199 -8.424 -5.334 1.00 95.06 168 GLY A N 1
ATOM 1324 C CA . GLY A 1 168 ? -12.703 -9.286 -6.409 1.00 95.06 168 GLY A CA 1
ATOM 1325 C C . GLY A 1 168 ? -12.320 -8.506 -7.672 1.00 95.06 168 GLY A C 1
ATOM 1326 O O . GLY A 1 168 ? -11.367 -8.872 -8.359 1.00 95.06 168 GLY A O 1
ATOM 1327 N N . VAL A 1 169 ? -13.005 -7.391 -7.955 1.00 95.62 169 VAL A N 1
ATOM 1328 C CA . VAL A 1 169 ? -12.661 -6.503 -9.080 1.00 95.62 169 VAL A CA 1
ATOM 1329 C C . VAL A 1 169 ? -11.338 -5.788 -8.816 1.00 95.62 169 VAL A C 1
ATOM 1331 O O . VAL A 1 169 ? -10.495 -5.709 -9.706 1.00 95.62 169 VAL A O 1
ATOM 1334 N N . ILE A 1 170 ? -11.141 -5.304 -7.589 1.00 95.94 170 ILE A N 1
ATOM 1335 C CA . ILE A 1 170 ? -9.915 -4.613 -7.170 1.00 95.94 170 ILE A CA 1
ATOM 1336 C C . ILE A 1 170 ? -8.740 -5.591 -7.165 1.00 95.94 170 ILE A C 1
ATOM 1338 O O . ILE A 1 170 ? -7.677 -5.260 -7.686 1.00 95.94 170 ILE A O 1
ATOM 1342 N N . ALA A 1 171 ? -8.944 -6.811 -6.666 1.00 97.44 171 ALA A N 1
ATOM 1343 C CA . ALA A 1 171 ? -7.941 -7.867 -6.681 1.00 97.44 171 ALA A CA 1
ATOM 1344 C C . ALA A 1 171 ? -7.509 -8.212 -8.114 1.00 97.44 171 ALA A C 1
ATOM 1346 O O . ALA A 1 171 ? -6.320 -8.202 -8.419 1.00 97.44 171 ALA A O 1
ATOM 1347 N N . ALA A 1 172 ? -8.468 -8.432 -9.020 1.00 97.19 172 ALA A N 1
ATOM 1348 C CA . ALA A 1 172 ? -8.179 -8.748 -10.418 1.00 97.19 172 ALA A CA 1
ATOM 1349 C C . ALA A 1 172 ? -7.481 -7.594 -11.156 1.00 97.19 172 ALA A C 1
ATOM 1351 O O . ALA A 1 172 ? -6.536 -7.824 -11.911 1.00 97.19 172 ALA A O 1
ATOM 1352 N N . PHE A 1 173 ? -7.923 -6.352 -10.933 1.00 96.38 173 PHE A N 1
ATOM 1353 C CA . PHE A 1 173 ? -7.263 -5.166 -11.477 1.00 96.38 173 PHE A CA 1
ATOM 1354 C C . PHE A 1 173 ? -5.810 -5.073 -11.000 1.00 96.38 173 PHE A C 1
ATOM 1356 O O . PHE A 1 173 ? -4.902 -4.916 -11.815 1.00 96.38 173 PHE A O 1
ATOM 1363 N N . SER A 1 174 ? -5.597 -5.219 -9.693 1.00 97.12 174 SER A N 1
ATOM 1364 C CA . SER A 1 174 ? -4.281 -5.068 -9.071 1.00 97.12 174 SER A CA 1
ATOM 1365 C C . SER A 1 174 ? -3.326 -6.170 -9.519 1.00 97.12 174 SER A C 1
ATOM 1367 O O . SER A 1 174 ? -2.201 -5.873 -9.912 1.00 97.12 174 SER A O 1
ATOM 1369 N N . GLN A 1 175 ? -3.811 -7.414 -9.605 1.00 97.56 175 GLN A N 1
ATOM 1370 C CA . GLN A 1 175 ? -3.050 -8.527 -10.170 1.00 97.56 175 GLN A CA 1
ATOM 1371 C C . GLN A 1 175 ? -2.652 -8.259 -11.627 1.00 97.56 175 GLN A C 1
ATOM 1373 O O . GLN A 1 175 ? -1.514 -8.498 -12.009 1.00 97.56 175 GLN A O 1
ATOM 1378 N N . GLY A 1 176 ? -3.552 -7.697 -12.440 1.00 95.88 176 GLY A N 1
ATOM 1379 C CA . GLY A 1 176 ? -3.245 -7.359 -13.832 1.00 95.88 176 GLY A CA 1
ATOM 1380 C C . GLY A 1 176 ? -2.159 -6.286 -13.992 1.00 95.88 176 GLY A C 1
ATOM 1381 O O . GLY A 1 176 ? -1.446 -6.280 -15.001 1.00 95.88 176 GLY A O 1
ATOM 1382 N N . ILE A 1 177 ? -2.013 -5.381 -13.017 1.00 94.75 177 ILE A N 1
ATOM 1383 C CA . ILE A 1 177 ? -0.877 -4.454 -12.961 1.00 94.75 177 ILE A CA 1
ATOM 1384 C C . ILE A 1 177 ? 0.381 -5.183 -12.492 1.00 94.75 177 ILE A C 1
ATOM 1386 O O . ILE A 1 177 ? 1.400 -5.075 -13.173 1.00 94.75 177 ILE A O 1
ATOM 1390 N N . ALA A 1 178 ? 0.306 -5.967 -11.411 1.00 95.38 178 ALA A N 1
ATOM 1391 C CA . ALA A 1 178 ? 1.433 -6.750 -10.903 1.00 95.38 178 ALA A CA 1
ATOM 1392 C C . ALA A 1 178 ? 2.035 -7.647 -12.002 1.00 95.38 178 ALA A C 1
ATOM 1394 O O . ALA A 1 178 ? 3.220 -7.546 -12.300 1.00 95.38 178 ALA A O 1
ATOM 1395 N N . ASP A 1 179 ? 1.217 -8.415 -12.725 1.00 94.31 179 ASP A N 1
ATOM 1396 C CA . ASP A 1 179 ? 1.658 -9.271 -13.838 1.00 94.31 179 ASP A CA 1
ATOM 1397 C C . ASP A 1 179 ? 2.373 -8.486 -14.951 1.00 94.31 179 ASP A C 1
ATOM 1399 O O . ASP A 1 179 ? 3.284 -8.983 -15.618 1.00 94.31 179 ASP A O 1
ATOM 1403 N N . ARG A 1 180 ? 1.964 -7.235 -15.174 1.00 92.44 180 ARG A N 1
ATOM 1404 C CA . ARG A 1 180 ? 2.543 -6.359 -16.196 1.00 92.44 180 ARG A CA 1
ATOM 1405 C C . ARG A 1 180 ? 3.917 -5.835 -15.786 1.00 92.44 180 ARG A C 1
ATOM 1407 O O . ARG A 1 180 ? 4.797 -5.750 -16.650 1.00 92.44 180 ARG A O 1
ATOM 1414 N N . VAL A 1 181 ? 4.111 -5.521 -14.505 1.00 92.38 181 VAL A N 1
ATOM 1415 C CA . VAL A 1 181 ? 5.390 -5.036 -13.956 1.00 92.38 181 VAL A CA 1
ATOM 1416 C C . VAL A 1 181 ? 6.277 -6.143 -13.380 1.00 92.38 181 VAL A C 1
ATOM 1418 O O . VAL A 1 181 ? 7.403 -5.859 -12.989 1.00 92.38 181 VAL A O 1
ATOM 1421 N N . ALA A 1 182 ? 5.822 -7.397 -13.406 1.00 92.12 182 ALA A N 1
ATOM 1422 C CA . ALA A 1 182 ? 6.571 -8.556 -12.937 1.00 92.12 182 ALA A CA 1
ATOM 1423 C C . ALA A 1 182 ? 7.992 -8.634 -13.521 1.00 92.12 182 ALA A C 1
ATOM 1425 O O . ALA A 1 182 ? 8.292 -8.079 -14.593 1.00 92.12 182 ALA A O 1
ATOM 1426 N N . GLU A 1 183 ? 8.864 -9.345 -12.800 1.00 85.94 183 GLU A N 1
ATOM 1427 C CA . GLU A 1 183 ? 10.247 -9.548 -13.214 1.00 85.94 183 GLU A CA 1
ATOM 1428 C C . GLU A 1 183 ? 10.290 -10.180 -14.622 1.00 85.94 183 GLU A C 1
ATOM 1430 O O . GLU A 1 183 ? 9.610 -11.182 -14.876 1.00 85.94 183 GLU A O 1
ATOM 1435 N N . PRO A 1 184 ? 11.051 -9.603 -15.570 1.00 77.94 184 PRO A N 1
ATOM 1436 C CA . PRO A 1 184 ? 11.142 -10.138 -16.919 1.00 77.94 184 PRO A CA 1
ATOM 1437 C C . PRO A 1 184 ? 11.733 -11.545 -16.894 1.00 77.94 184 PRO A C 1
ATOM 1439 O O . PRO A 1 184 ? 12.851 -11.756 -16.422 1.00 77.94 184 PRO A O 1
ATOM 1442 N N . VAL A 1 185 ? 11.020 -12.515 -17.468 1.00 66.88 185 VAL A N 1
ATOM 1443 C CA . VAL A 1 185 ? 11.592 -13.844 -17.700 1.00 66.88 185 VAL A CA 1
ATOM 1444 C C . VAL A 1 185 ? 12.709 -13.684 -18.729 1.00 66.88 185 VAL A C 1
ATOM 1446 O O . VAL A 1 185 ? 12.445 -13.434 -19.906 1.00 66.88 185 VAL A O 1
ATOM 1449 N N . LEU A 1 186 ? 13.964 -13.807 -18.293 1.00 56.22 186 LEU A N 1
ATOM 1450 C CA . LEU A 1 186 ? 15.104 -13.855 -19.205 1.00 56.22 186 LEU A CA 1
ATOM 1451 C C . LEU A 1 186 ? 14.882 -15.019 -20.189 1.00 56.22 186 LEU A C 1
ATOM 1453 O O . LEU A 1 186 ? 14.704 -16.156 -19.739 1.00 56.22 186 LEU A O 1
ATOM 1457 N N . PRO A 1 187 ? 14.878 -14.791 -21.515 1.00 46.22 187 PRO A N 1
ATOM 1458 C CA . PRO A 1 187 ? 14.786 -15.889 -22.462 1.00 46.22 187 PRO A CA 1
ATOM 1459 C C . PRO A 1 187 ? 16.035 -16.769 -22.330 1.00 46.22 187 PRO A C 1
ATOM 1461 O O . PRO A 1 187 ? 17.115 -16.349 -22.724 1.00 46.22 187 PRO A O 1
ATOM 1464 N N . GLY A 1 188 ? 15.861 -17.966 -21.757 1.00 49.75 188 GLY A N 1
ATOM 1465 C CA . GLY A 1 188 ? 16.771 -19.117 -21.812 1.00 49.75 188 GLY A CA 1
ATOM 1466 C C . GLY A 1 188 ? 18.233 -18.870 -21.418 1.00 49.75 188 GLY A C 1
ATOM 1467 O O . GLY A 1 188 ? 19.025 -18.373 -22.215 1.00 49.75 188 GLY A O 1
ATOM 1468 N N . ARG A 1 189 ? 18.623 -19.346 -20.232 1.00 35.81 189 ARG A N 1
ATOM 1469 C CA . ARG A 1 189 ? 19.974 -19.901 -20.048 1.00 35.81 189 ARG A CA 1
ATOM 1470 C C . ARG A 1 189 ? 19.998 -21.350 -20.511 1.00 35.81 189 ARG A C 1
ATOM 1472 O O . ARG A 1 189 ? 18.987 -22.043 -20.262 1.00 35.81 189 ARG A O 1
#

Organism: NCBI:txid349751

pLDDT: mean 85.58, std 13.01, range [35.81, 97.94]

InterPro domains:
  IPR011009 Protein kinase-like domain superfamily [SSF56112] (5-100)

Foldseek 3Di:
DALLQDAPVQWDDDPDIDGHRSVVPDPDDNLLVLLCVLLQRQPDDDPDFQDPVNSVVVLVVVCVVCCVVPVCSVVVQVSLVSNLVSLVVVLVVLLVCLQQVDPVSSVCDVVVDDDDPPPVVRPPSVVLQAALQPDDDDPVSLSSLVSSLSSLQSSLVSLVPHDDPVSPVSNVVSVVSNRRSDHRDDPDD